Protein AF-A0A936QP49-F1 (afdb_monomer_lite)

Foldseek 3Di:
DQVCVVVVAQDEFAWQPLDQLLQDAPVRLLCRLLVRQVVVCVVNVHPPRHQEYEYRVLDDLDAVVLQAADPVSDDVDPPHLSNHPLSSLLSCVVNNHQAYEHELDSDHPVCVVPDDDDDDDQDQHDQDAHNNYTYHYAREEAQAPVVLVSVVVCLVVVGDHDYDYDPVCCVPPDRRHVVSVVVSVVSQVVCVVVVSDDDDHPVRCCVPPVVVVVVVVPD

Sequence (219 aa):
MKKISGEGHEIASHSWRHEWFPYLTEKQIYRSLERSKQALEKCTGKENSVNGFVPPHSRPMSWYKKYSVSLGDRAIYPFHKGGDTGYILKQLSLLNYRWCRVLSSYKPVWEKIFRSDTKEEFLFGKWEINNDILCVPQHYTGFDEFAQKYLEKAVEKNEALVIVGHPAALSRNKSESSHNFNLFMNIAEGYIAKNQLETYTVTEYADKYLKQGALKDQH

Structure (mmCIF, N/CA/C/O backbone):
data_AF-A0A936QP49-F1
#
_entry.id   AF-A0A936QP49-F1
#
loop_
_atom_site.group_PDB
_atom_site.id
_atom_site.type_symbol
_atom_site.label_atom_id
_atom_site.label_alt_id
_atom_site.label_comp_id
_atom_site.label_asym_id
_atom_site.label_entity_id
_atom_site.label_seq_id
_atom_site.pdbx_PDB_ins_code
_atom_site.Cartn_x
_atom_site.Cartn_y
_atom_site.Cartn_z
_atom_site.occupancy
_atom_site.B_iso_or_equiv
_atom_site.auth_seq_id
_atom_site.auth_comp_id
_atom_site.auth_asym_id
_atom_site.auth_atom_id
_atom_site.pdbx_PDB_model_num
ATOM 1 N N . MET A 1 1 ? 5.966 -11.196 12.512 1.00 87.62 1 MET A N 1
ATOM 2 C CA . MET A 1 1 ? 4.807 -11.585 11.674 1.00 87.62 1 MET A CA 1
ATOM 3 C C . MET A 1 1 ? 3.690 -12.245 12.467 1.00 87.62 1 MET A C 1
ATOM 5 O O . MET A 1 1 ? 2.622 -11.658 12.505 1.00 87.62 1 MET A O 1
ATOM 9 N N . LYS A 1 2 ? 3.909 -13.385 13.147 1.00 91.06 2 LYS A N 1
ATOM 10 C CA . LYS A 1 2 ? 2.855 -14.031 13.961 1.00 91.06 2 LYS A CA 1
ATOM 11 C C . LYS A 1 2 ? 2.234 -13.106 15.013 1.00 91.06 2 LYS A C 1
ATOM 13 O O . LYS A 1 2 ? 1.020 -13.024 15.069 1.00 91.06 2 LYS A O 1
ATOM 18 N N . LYS A 1 3 ? 3.059 -12.365 15.769 1.00 93.81 3 LYS A N 1
ATOM 19 C CA . LYS A 1 3 ? 2.589 -11.368 16.749 1.00 93.81 3 LYS A CA 1
ATOM 20 C C . LYS A 1 3 ? 1.684 -10.307 16.105 1.00 93.81 3 LYS A C 1
ATOM 22 O O . LYS A 1 3 ? 0.520 -10.233 16.450 1.00 93.81 3 LYS A O 1
ATOM 27 N N . ILE A 1 4 ? 2.199 -9.607 15.089 1.00 93.31 4 ILE A N 1
ATOM 28 C CA . ILE A 1 4 ? 1.470 -8.570 14.334 1.00 93.31 4 ILE A CA 1
ATOM 29 C C . ILE A 1 4 ? 0.115 -9.097 13.827 1.00 93.31 4 ILE A C 1
ATOM 31 O O . ILE A 1 4 ? -0.915 -8.475 14.041 1.00 93.31 4 ILE A O 1
ATOM 35 N N . SER A 1 5 ? 0.095 -10.283 13.208 1.00 92.12 5 SER A N 1
ATOM 36 C CA . SER A 1 5 ? -1.155 -10.882 12.718 1.00 92.12 5 SER A CA 1
ATOM 37 C C . SER A 1 5 ? -2.084 -11.377 13.838 1.00 92.12 5 SER A C 1
ATOM 39 O O . SER A 1 5 ? -3.297 -11.437 13.643 1.00 92.12 5 SER A O 1
ATOM 41 N N . GLY A 1 6 ? -1.532 -11.782 14.984 1.00 92.31 6 GLY A N 1
ATOM 42 C CA . GLY A 1 6 ? -2.290 -12.193 16.168 1.00 92.31 6 GLY A CA 1
ATOM 43 C C . GLY A 1 6 ? -2.966 -11.021 16.880 1.00 92.31 6 GLY A C 1
ATOM 44 O O . GLY A 1 6 ? -4.019 -11.209 17.471 1.00 92.31 6 GLY A O 1
ATOM 45 N N . GLU A 1 7 ? -2.408 -9.818 16.751 1.00 95.00 7 GLU A N 1
ATOM 46 C CA . GLU A 1 7 ? -2.966 -8.556 17.264 1.00 95.00 7 GLU A CA 1
ATOM 47 C C . GLU A 1 7 ? -4.025 -7.942 16.325 1.00 95.00 7 GLU A C 1
ATOM 49 O O . GLU A 1 7 ? -4.512 -6.846 16.572 1.00 95.00 7 GLU A O 1
ATOM 54 N N . GLY A 1 8 ? -4.402 -8.641 15.247 1.00 92.69 8 GLY A N 1
ATOM 55 C CA . GLY A 1 8 ? -5.450 -8.198 14.320 1.00 92.69 8 GLY A CA 1
ATOM 56 C C . GLY A 1 8 ? -4.969 -7.289 13.187 1.00 92.69 8 GLY A C 1
ATOM 57 O O . GLY A 1 8 ? -5.772 -6.900 12.345 1.00 92.69 8 GLY A O 1
ATOM 58 N N . HIS A 1 9 ? -3.670 -6.987 13.094 1.00 95.38 9 HIS A N 1
ATOM 59 C CA . HIS A 1 9 ? -3.150 -6.188 11.986 1.00 95.38 9 HIS A CA 1
ATOM 60 C C . HIS A 1 9 ? -3.177 -6.957 10.655 1.00 95.38 9 HIS A C 1
ATOM 62 O O . HIS A 1 9 ? -2.791 -8.131 10.571 1.00 95.38 9 HIS A O 1
ATOM 68 N N . GLU A 1 10 ? -3.560 -6.256 9.586 1.00 97.00 10 GLU A N 1
ATOM 69 C CA . GLU A 1 10 ? -3.479 -6.764 8.218 1.00 97.00 10 GLU A CA 1
ATOM 70 C C . GLU A 1 10 ? -2.015 -6.900 7.773 1.00 97.00 10 GLU A C 1
ATOM 72 O O . GLU A 1 10 ? -1.189 -6.006 7.967 1.00 97.00 10 GLU A O 1
ATOM 77 N N . ILE A 1 11 ? -1.695 -8.035 7.146 1.00 97.38 11 ILE A N 1
ATOM 78 C CA . ILE A 1 11 ? -0.378 -8.296 6.565 1.00 97.38 11 ILE A CA 1
ATOM 79 C C . ILE A 1 11 ? -0.470 -8.170 5.045 1.00 97.38 11 ILE A C 1
ATOM 81 O O . ILE A 1 11 ? -1.188 -8.927 4.393 1.00 97.38 11 ILE A O 1
ATOM 85 N N . ALA A 1 12 ? 0.314 -7.253 4.484 1.00 97.56 12 ALA A N 1
ATOM 86 C CA . ALA A 1 12 ? 0.465 -7.073 3.045 1.00 97.56 12 ALA A CA 1
ATOM 87 C C . ALA A 1 12 ? 1.833 -7.572 2.558 1.00 97.56 12 ALA A C 1
ATOM 89 O O . ALA A 1 12 ? 2.830 -7.539 3.282 1.00 97.56 12 ALA A O 1
ATOM 90 N N . SER A 1 13 ? 1.878 -8.015 1.305 1.00 97.62 13 SER A N 1
ATOM 91 C CA . SER A 1 13 ? 3.102 -8.397 0.609 1.00 97.62 13 SER A CA 1
ATOM 92 C C . SER A 1 13 ? 3.909 -7.167 0.204 1.00 97.62 13 SER A C 1
ATOM 94 O O . SER A 1 13 ? 3.359 -6.184 -0.290 1.00 97.62 13 SER A O 1
ATOM 96 N N . HIS A 1 14 ? 5.228 -7.239 0.372 1.00 96.44 14 HIS A N 1
ATOM 97 C CA . HIS A 1 14 ? 6.176 -6.215 -0.075 1.00 96.44 14 HIS A CA 1
ATOM 98 C C . HIS A 1 14 ? 7.261 -6.822 -0.975 1.00 96.44 14 HIS A C 1
ATOM 100 O O . HIS A 1 14 ? 8.438 -6.493 -0.861 1.00 96.44 14 HIS A O 1
ATOM 106 N N . SER A 1 15 ? 6.833 -7.750 -1.840 1.00 95.75 15 SER A N 1
ATOM 107 C CA . SER A 1 15 ? 7.672 -8.604 -2.695 1.00 95.75 15 SER A CA 1
ATOM 108 C C . SER A 1 15 ? 8.569 -9.572 -1.915 1.00 95.75 15 SER A C 1
ATOM 110 O O . SER A 1 15 ? 8.485 -9.665 -0.690 1.00 95.75 15 SER A O 1
ATOM 112 N N . TRP A 1 16 ? 9.341 -10.406 -2.620 1.00 94.19 16 TRP A N 1
ATOM 113 C CA . TRP A 1 16 ? 10.147 -11.455 -1.988 1.00 94.19 16 TRP A CA 1
ATOM 114 C C . TRP A 1 16 ? 11.487 -10.936 -1.444 1.00 94.19 16 TRP A C 1
ATOM 116 O O . TRP A 1 16 ? 11.914 -11.339 -0.364 1.00 94.19 16 TRP A O 1
ATOM 126 N N . ARG A 1 17 ? 12.173 -10.058 -2.184 1.00 93.56 17 ARG A N 1
ATOM 127 C CA . ARG A 1 17 ? 13.516 -9.546 -1.843 1.00 93.56 17 ARG A CA 1
ATOM 128 C C . ARG A 1 17 ? 13.634 -8.034 -1.972 1.00 93.56 17 ARG A C 1
ATOM 130 O O . ARG A 1 17 ? 14.749 -7.539 -2.118 1.00 93.56 17 ARG A O 1
ATOM 137 N N . HIS A 1 18 ? 12.513 -7.317 -1.916 1.00 93.00 18 HIS A N 1
ATOM 138 C CA . HIS A 1 18 ? 12.495 -5.872 -2.124 1.00 93.00 18 HIS 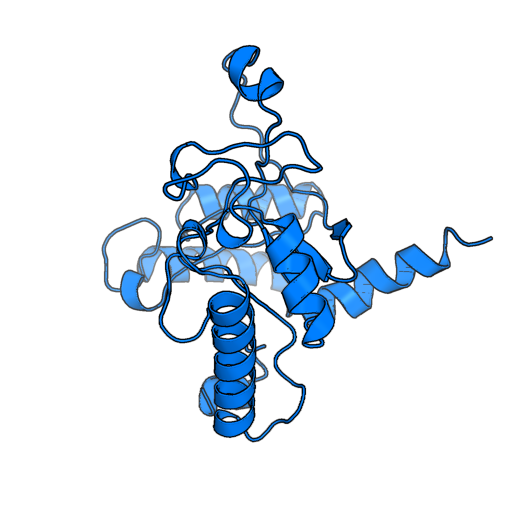A CA 1
ATOM 139 C C . HIS A 1 18 ? 13.090 -5.498 -3.498 1.00 93.00 18 HIS A C 1
ATOM 141 O O . HIS A 1 18 ? 13.936 -4.615 -3.634 1.00 93.00 18 HIS A O 1
ATOM 147 N N . GLU A 1 19 ? 12.708 -6.263 -4.523 1.00 93.62 19 GLU A N 1
ATOM 148 C CA . GLU A 1 19 ? 13.266 -6.166 -5.865 1.00 93.62 19 GLU A CA 1
ATOM 149 C C . GLU A 1 19 ? 12.903 -4.850 -6.560 1.00 93.62 19 GLU A C 1
ATOM 151 O O . GLU A 1 19 ? 11.825 -4.287 -6.370 1.00 93.62 19 GLU A O 1
ATOM 156 N N . TRP A 1 20 ? 13.775 -4.406 -7.465 1.00 91.06 20 TRP A N 1
ATOM 157 C CA . TRP A 1 20 ? 13.470 -3.307 -8.373 1.00 91.06 20 TRP A CA 1
ATOM 158 C C . TRP A 1 20 ? 12.603 -3.809 -9.537 1.00 91.06 20 TRP A C 1
ATOM 160 O O . TRP A 1 20 ? 13.117 -4.233 -10.574 1.00 91.06 20 TRP A O 1
ATOM 170 N N . PHE A 1 21 ? 11.279 -3.769 -9.354 1.00 91.44 21 PHE A N 1
ATOM 171 C CA . PHE A 1 21 ? 10.280 -4.251 -10.322 1.00 91.44 21 PHE A CA 1
ATOM 172 C C . PHE A 1 21 ? 10.509 -3.791 -11.764 1.00 91.44 21 PHE A C 1
ATOM 174 O O . PHE A 1 21 ? 10.399 -4.642 -12.651 1.00 91.44 21 PHE A O 1
ATOM 181 N N . PRO A 1 22 ? 10.911 -2.528 -12.026 1.00 90.19 22 PRO A N 1
ATOM 182 C CA . PRO A 1 22 ? 11.207 -2.088 -13.381 1.00 90.19 22 PRO A CA 1
ATOM 183 C C . PRO A 1 22 ? 12.163 -2.993 -14.158 1.00 90.19 22 PRO A C 1
ATOM 185 O O . PRO A 1 22 ? 11.999 -3.098 -15.365 1.00 90.19 22 PRO A O 1
ATOM 188 N N . TYR A 1 23 ? 13.090 -3.703 -13.505 1.00 89.25 23 TYR A N 1
ATOM 189 C CA . TYR A 1 23 ? 14.065 -4.592 -14.155 1.00 89.25 23 TYR A CA 1
ATOM 190 C C . TYR A 1 23 ? 13.682 -6.077 -14.160 1.00 89.25 23 TYR A C 1
ATOM 192 O O . TYR A 1 23 ? 14.449 -6.904 -14.649 1.00 89.25 23 TYR A O 1
ATOM 200 N N . LEU A 1 24 ? 12.513 -6.441 -13.633 1.00 90.75 24 LEU A N 1
ATOM 201 C CA . LEU A 1 24 ? 12.080 -7.833 -13.572 1.00 90.75 24 LEU A CA 1
ATOM 202 C C . LEU A 1 24 ? 11.331 -8.258 -14.836 1.00 90.75 24 LEU A C 1
ATOM 204 O O . LEU A 1 24 ? 10.392 -7.597 -15.276 1.00 90.75 24 LEU A O 1
ATOM 208 N N . THR A 1 25 ? 11.690 -9.421 -15.373 1.00 92.06 25 THR A N 1
ATOM 209 C CA . THR A 1 25 ? 10.894 -10.101 -16.403 1.00 92.06 25 THR A CA 1
ATOM 210 C C . THR A 1 25 ? 9.527 -10.516 -15.857 1.00 92.06 25 THR A C 1
ATOM 212 O O . THR A 1 25 ? 9.344 -10.690 -14.653 1.00 92.06 25 THR A O 1
ATOM 215 N N . GLU A 1 26 ? 8.573 -10.785 -16.744 1.00 92.38 26 GLU A N 1
ATOM 216 C CA . GLU A 1 26 ? 7.221 -11.249 -16.390 1.00 92.38 26 GLU A CA 1
ATOM 217 C C . GLU A 1 26 ? 7.224 -12.441 -15.433 1.00 92.38 26 GLU A C 1
ATOM 219 O O . GLU A 1 26 ? 6.543 -12.443 -14.410 1.00 92.38 26 GLU A O 1
ATOM 224 N N . LYS A 1 27 ? 8.057 -13.440 -15.738 1.00 94.56 27 LYS A N 1
ATOM 225 C CA . LYS A 1 27 ? 8.199 -14.646 -14.924 1.00 94.56 27 LYS A CA 1
ATOM 226 C C . LYS A 1 27 ? 8.789 -14.337 -13.548 1.00 94.56 27 LYS A C 1
ATOM 228 O O . LYS A 1 27 ? 8.414 -14.980 -12.571 1.00 94.56 27 LYS A O 1
ATOM 233 N N . GLN A 1 28 ? 9.719 -13.384 -13.460 1.00 95.31 28 GLN A N 1
ATOM 234 C CA . GLN A 1 28 ? 10.290 -12.949 -12.183 1.00 95.31 28 GLN A CA 1
ATOM 235 C C . GLN A 1 28 ? 9.277 -12.163 -11.350 1.00 95.31 28 GLN A C 1
ATOM 237 O O . GLN A 1 28 ? 9.193 -12.406 -10.150 1.00 95.31 28 GLN A O 1
ATOM 242 N N . ILE A 1 29 ? 8.486 -11.286 -11.979 1.00 95.69 29 ILE A N 1
ATOM 243 C CA . ILE A 1 29 ? 7.397 -10.547 -11.326 1.00 95.69 29 ILE A CA 1
ATOM 244 C C . ILE A 1 29 ? 6.420 -11.535 -10.696 1.00 95.69 29 ILE A C 1
ATOM 246 O O . ILE A 1 29 ? 6.254 -11.527 -9.479 1.00 95.69 29 ILE A O 1
ATOM 250 N N . TYR A 1 30 ? 5.841 -12.430 -11.504 1.00 97.31 30 TYR A N 1
ATOM 251 C CA . TYR A 1 30 ? 4.862 -13.407 -11.028 1.00 97.31 30 TYR A CA 1
ATOM 252 C C . TYR A 1 30 ? 5.423 -14.235 -9.864 1.00 97.31 30 TYR A C 1
ATOM 254 O O . TYR A 1 30 ? 4.826 -14.293 -8.792 1.00 97.31 30 TYR A O 1
ATOM 262 N N . ARG A 1 31 ? 6.630 -14.797 -10.028 1.00 97.44 31 ARG A N 1
ATOM 263 C CA . ARG A 1 31 ? 7.268 -15.619 -8.989 1.00 97.44 31 ARG A CA 1
ATOM 264 C C . ARG A 1 31 ? 7.585 -14.844 -7.713 1.00 97.44 31 ARG A C 1
ATOM 266 O O . ARG A 1 31 ? 7.495 -15.423 -6.637 1.00 97.44 31 ARG A O 1
ATOM 273 N N . SER A 1 32 ? 7.987 -13.576 -7.805 1.00 97.44 32 SER A N 1
ATOM 274 C CA . SER A 1 32 ? 8.257 -12.754 -6.617 1.00 97.44 32 SER A CA 1
ATOM 275 C C . SER A 1 32 ? 6.968 -12.486 -5.833 1.00 97.44 32 SER A C 1
ATOM 277 O O . SER A 1 32 ? 6.934 -12.674 -4.614 1.00 97.44 32 SER A O 1
ATOM 279 N N . LEU A 1 33 ? 5.891 -12.126 -6.540 1.00 98.00 33 LEU A N 1
ATOM 280 C CA . LEU A 1 33 ? 4.576 -11.863 -5.954 1.00 98.00 33 LEU A CA 1
ATOM 281 C C . LEU A 1 33 ? 3.965 -13.115 -5.310 1.00 98.00 33 LEU A C 1
ATOM 283 O O . LEU A 1 33 ? 3.502 -13.050 -4.169 1.00 98.00 33 LEU A O 1
ATOM 287 N N . GLU A 1 34 ? 3.999 -14.246 -6.017 1.00 98.19 34 GLU A N 1
ATOM 288 C CA . GLU A 1 34 ? 3.487 -15.540 -5.554 1.00 98.19 34 GLU A CA 1
ATOM 289 C C . GLU A 1 34 ? 4.266 -16.034 -4.333 1.00 98.19 34 GLU A C 1
ATOM 291 O O . GLU A 1 34 ? 3.686 -16.345 -3.291 1.00 98.19 34 GLU A O 1
ATOM 296 N N . ARG A 1 35 ? 5.601 -16.037 -4.421 1.00 98.00 35 ARG A N 1
ATOM 297 C CA . ARG A 1 35 ? 6.463 -16.533 -3.346 1.00 98.00 35 ARG A CA 1
ATOM 298 C C . ARG A 1 35 ? 6.333 -15.705 -2.074 1.00 98.00 35 ARG A C 1
ATOM 300 O O . ARG A 1 35 ? 6.318 -16.277 -0.986 1.00 98.00 35 ARG A O 1
ATOM 307 N N . SER A 1 36 ? 6.257 -14.377 -2.190 1.00 97.75 36 SER A N 1
ATOM 308 C CA . SER A 1 36 ? 6.083 -13.502 -1.025 1.00 97.75 36 SER A CA 1
ATOM 309 C C . SER A 1 36 ? 4.738 -13.746 -0.339 1.00 97.75 36 SER A C 1
ATOM 311 O O . SER A 1 36 ? 4.708 -13.949 0.876 1.00 97.75 36 SER A O 1
ATOM 313 N N . LYS A 1 37 ? 3.648 -13.850 -1.119 1.00 98.12 37 LYS A N 1
ATOM 314 C CA . LYS A 1 37 ? 2.313 -14.202 -0.609 1.00 98.12 37 LYS A CA 1
ATOM 315 C C . LYS A 1 37 ? 2.340 -15.504 0.185 1.00 98.12 37 LYS A C 1
ATOM 317 O O . LYS A 1 37 ? 2.055 -15.504 1.380 1.00 98.12 37 LYS A O 1
ATOM 322 N N . GLN A 1 38 ? 2.780 -16.584 -0.457 1.00 97.75 38 GLN A N 1
ATOM 323 C CA . GLN A 1 38 ? 2.822 -17.917 0.145 1.00 97.75 38 GLN A CA 1
ATOM 324 C C . GLN A 1 38 ? 3.691 -17.953 1.405 1.00 97.75 38 GLN A C 1
ATOM 326 O O . GLN A 1 38 ? 3.336 -18.590 2.395 1.00 97.75 38 GLN A O 1
ATOM 331 N N . ALA A 1 39 ? 4.835 -17.261 1.399 1.00 97.31 39 ALA A N 1
ATOM 332 C CA . ALA A 1 39 ? 5.708 -17.208 2.563 1.00 97.31 39 ALA A CA 1
ATOM 333 C C . ALA A 1 39 ? 5.036 -16.504 3.751 1.00 97.31 39 ALA A C 1
ATOM 335 O O . ALA A 1 39 ? 5.140 -16.991 4.877 1.00 97.31 39 ALA A O 1
ATOM 336 N N . LEU A 1 40 ? 4.335 -15.393 3.518 1.00 97.31 40 LEU A N 1
ATOM 337 C CA . LEU A 1 40 ? 3.631 -14.641 4.559 1.00 97.31 40 LEU A CA 1
ATOM 338 C C . LEU A 1 40 ? 2.441 -15.422 5.131 1.00 97.31 40 LEU A C 1
ATOM 340 O O . LEU A 1 40 ? 2.289 -15.497 6.353 1.00 97.31 40 LEU A O 1
ATOM 344 N N . GLU A 1 41 ? 1.649 -16.060 4.272 1.00 96.94 41 GLU A N 1
ATOM 345 C CA . GLU A 1 41 ? 0.519 -16.914 4.665 1.00 96.94 41 GLU A CA 1
ATOM 346 C C . GLU A 1 41 ? 1.003 -18.121 5.476 1.00 96.94 41 GLU A C 1
ATOM 348 O O . GLU A 1 41 ? 0.531 -18.365 6.587 1.00 96.94 41 GLU A O 1
ATOM 353 N N . LYS A 1 42 ? 2.065 -18.795 5.018 1.00 96.56 42 LYS A N 1
ATOM 354 C CA . LYS A 1 42 ? 2.703 -19.883 5.772 1.00 96.56 42 LYS A CA 1
ATOM 355 C C . LYS A 1 42 ? 3.265 -19.412 7.117 1.00 96.56 42 LYS A C 1
ATOM 357 O O . LYS A 1 42 ? 3.140 -20.112 8.118 1.00 96.56 42 LYS A O 1
ATOM 362 N N . CYS A 1 43 ? 3.890 -18.234 7.167 1.00 95.56 43 CYS A N 1
ATOM 363 C CA . CYS A 1 43 ? 4.440 -17.683 8.410 1.00 95.56 43 CYS A CA 1
ATOM 364 C C . CYS A 1 43 ? 3.356 -17.345 9.437 1.00 95.56 43 CYS A C 1
ATOM 366 O O . CYS A 1 43 ? 3.598 -17.464 10.640 1.00 95.56 43 CYS A O 1
ATOM 368 N N . THR A 1 44 ? 2.195 -16.882 8.977 1.00 94.50 44 THR A N 1
ATOM 369 C CA . THR A 1 44 ? 1.065 -16.499 9.833 1.00 94.50 44 THR A CA 1
ATOM 370 C C . THR A 1 44 ? 0.135 -17.670 10.146 1.00 94.50 44 THR A C 1
ATOM 372 O O . THR A 1 44 ? -0.588 -17.596 11.134 1.00 94.50 44 THR A O 1
ATOM 375 N N . GLY A 1 45 ? 0.202 -18.760 9.375 1.00 94.19 45 GLY A N 1
ATOM 376 C CA . GLY A 1 45 ? -0.700 -19.906 9.499 1.00 94.19 45 GLY A CA 1
ATOM 377 C C . GLY A 1 45 ? -2.118 -19.602 9.011 1.00 94.19 45 GLY A C 1
ATOM 378 O O . GLY A 1 45 ? -3.055 -20.273 9.430 1.00 94.19 45 GLY A O 1
ATOM 379 N N . LYS A 1 46 ? -2.280 -18.568 8.178 1.00 93.50 46 LYS A N 1
ATOM 380 C CA . LYS A 1 46 ? -3.567 -18.106 7.654 1.00 93.50 46 LYS A CA 1
ATOM 381 C C . LYS A 1 46 ? -3.507 -18.154 6.129 1.00 93.50 46 LYS A C 1
ATOM 383 O O . LYS A 1 46 ? -2.816 -17.354 5.505 1.00 93.50 46 LYS A O 1
ATOM 388 N N . GLU A 1 47 ? -4.184 -19.126 5.532 1.00 93.69 47 GLU A N 1
ATOM 389 C CA . GLU A 1 47 ? -4.274 -19.242 4.074 1.00 93.69 47 GLU A CA 1
ATOM 390 C C . GLU A 1 47 ? -5.146 -18.125 3.493 1.00 93.69 47 GLU A C 1
ATOM 392 O O . GLU A 1 47 ? -6.112 -17.697 4.126 1.00 93.69 47 GLU A O 1
ATOM 397 N N . ASN A 1 48 ? -4.807 -17.648 2.291 1.00 91.62 48 ASN A N 1
ATOM 398 C CA . ASN A 1 48 ? -5.533 -16.588 1.579 1.00 91.62 48 ASN A CA 1
ATOM 399 C C . ASN A 1 48 ? -5.722 -15.282 2.380 1.00 91.62 48 ASN A C 1
ATOM 401 O O . ASN A 1 48 ? -6.629 -14.502 2.094 1.00 91.62 48 ASN A O 1
ATOM 405 N N . SER A 1 49 ? -4.887 -15.023 3.393 1.00 94.56 49 SER A N 1
ATOM 406 C CA . SER A 1 49 ? -5.022 -13.833 4.241 1.00 94.56 49 SER A CA 1
ATOM 407 C C . SER A 1 49 ? -4.259 -12.619 3.719 1.00 94.56 49 SER A C 1
ATOM 409 O O . SER A 1 49 ? -4.459 -11.511 4.214 1.00 94.56 49 SER A O 1
ATOM 411 N N . VAL A 1 50 ? -3.338 -12.804 2.768 1.00 97.44 50 VAL A N 1
ATOM 412 C CA . VAL A 1 50 ? -2.530 -11.705 2.228 1.00 97.44 50 VAL A CA 1
ATOM 413 C C . VAL A 1 50 ? -3.257 -11.103 1.029 1.00 97.44 50 VAL A C 1
ATOM 415 O O . VAL A 1 50 ? -3.154 -11.569 -0.109 1.00 97.44 50 VAL A O 1
ATOM 418 N N . ASN A 1 51 ? -4.009 -10.045 1.323 1.00 97.62 51 ASN A N 1
ATOM 419 C CA . ASN A 1 51 ? -4.872 -9.341 0.373 1.00 97.62 51 ASN A CA 1
ATOM 420 C C . ASN A 1 51 ? -4.188 -8.140 -0.288 1.00 97.62 51 ASN A C 1
ATOM 422 O O . ASN A 1 51 ? -4.599 -7.706 -1.362 1.00 97.62 51 ASN A O 1
ATOM 426 N N . GLY A 1 52 ? -3.146 -7.608 0.344 1.00 97.75 52 GLY A N 1
ATOM 427 C CA . GLY A 1 52 ? -2.495 -6.377 -0.074 1.00 97.75 52 GLY A CA 1
ATOM 428 C C . GLY A 1 52 ? -1.128 -6.561 -0.690 1.00 97.75 52 GLY A C 1
ATOM 429 O O . GLY A 1 52 ? -0.370 -7.438 -0.276 1.00 97.75 52 GLY A O 1
ATOM 430 N N . PHE A 1 53 ? -0.777 -5.668 -1.609 1.00 98.00 53 PHE A N 1
ATOM 431 C CA . PHE A 1 53 ? 0.588 -5.507 -2.089 1.00 98.00 53 PHE A CA 1
ATOM 432 C C . PHE A 1 53 ? 1.052 -4.057 -1.985 1.00 98.00 53 PHE A C 1
ATOM 434 O O . PHE A 1 53 ? 0.353 -3.114 -2.352 1.00 98.00 53 PHE A O 1
ATOM 441 N N . VAL A 1 54 ? 2.279 -3.878 -1.519 1.00 96.75 54 VAL A N 1
ATOM 442 C CA . VAL A 1 54 ? 2.975 -2.600 -1.522 1.00 96.75 54 VAL A CA 1
ATOM 443 C C . VAL A 1 54 ? 4.195 -2.751 -2.425 1.00 96.75 54 VAL A C 1
ATOM 445 O O . VAL A 1 54 ? 5.051 -3.582 -2.128 1.00 96.75 54 VAL A O 1
ATOM 448 N N . PRO A 1 55 ? 4.335 -1.971 -3.506 1.00 94.00 55 PRO A N 1
ATOM 449 C CA . PRO A 1 55 ? 5.513 -2.072 -4.356 1.00 94.00 55 PRO A CA 1
ATOM 450 C C . PRO A 1 55 ? 6.785 -1.576 -3.637 1.00 94.00 55 PRO A C 1
ATOM 452 O O . PRO A 1 55 ? 6.764 -0.478 -3.061 1.00 94.00 55 PRO A O 1
ATOM 455 N N . PRO A 1 56 ? 7.902 -2.331 -3.670 1.00 92.38 56 PRO A N 1
ATOM 456 C CA . PRO A 1 56 ? 9.203 -1.864 -3.192 1.00 92.38 56 PRO A CA 1
ATOM 457 C C . PRO A 1 56 ? 9.591 -0.533 -3.825 1.00 92.38 56 PRO A C 1
ATOM 459 O O . PRO A 1 56 ? 9.335 -0.295 -5.006 1.00 92.38 56 PRO A O 1
ATOM 462 N N . HIS A 1 57 ? 10.205 0.350 -3.036 1.00 88.88 57 HIS A N 1
ATOM 463 C CA . HIS A 1 57 ? 10.616 1.690 -3.480 1.00 88.88 57 HIS A CA 1
ATOM 464 C C . HIS A 1 57 ? 9.481 2.560 -4.068 1.00 88.88 57 HIS A C 1
ATOM 466 O O . HIS A 1 57 ? 9.766 3.570 -4.712 1.00 88.88 57 HIS A O 1
ATOM 472 N N . SER A 1 58 ? 8.209 2.176 -3.881 1.00 87.69 58 SER A N 1
ATOM 473 C CA . SER A 1 58 ? 7.052 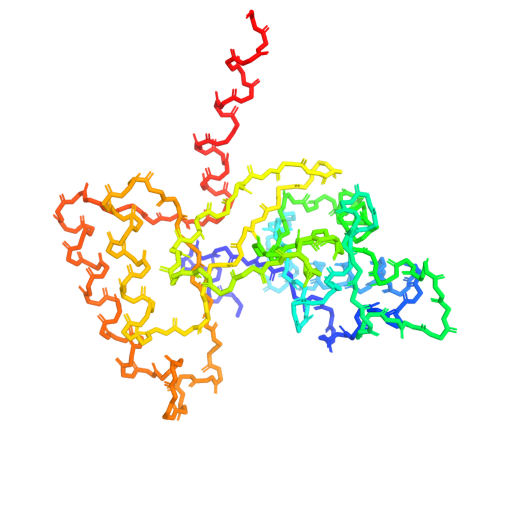2.749 -4.585 1.00 87.69 58 SER A CA 1
ATOM 474 C C . SER A 1 58 ? 7.213 2.732 -6.115 1.00 87.69 58 SER A C 1
ATOM 476 O O . SER A 1 58 ? 6.875 3.698 -6.801 1.00 87.69 58 SER A O 1
ATOM 478 N N . ARG A 1 59 ? 7.764 1.632 -6.647 1.00 87.69 59 ARG A N 1
ATOM 479 C CA . ARG A 1 59 ? 8.051 1.421 -8.074 1.00 87.69 59 ARG A CA 1
ATOM 480 C C . ARG A 1 59 ? 7.302 0.201 -8.626 1.00 87.69 59 ARG A C 1
ATOM 482 O O . ARG A 1 59 ? 7.172 -0.784 -7.906 1.00 87.69 59 ARG A O 1
ATOM 489 N N . PRO A 1 60 ? 6.893 0.207 -9.907 1.00 88.50 60 PRO A N 1
ATOM 490 C CA . PRO A 1 60 ? 7.076 1.278 -10.892 1.00 88.50 60 PRO A CA 1
ATOM 491 C C . PRO A 1 60 ? 6.148 2.482 -10.663 1.00 88.50 60 PRO A C 1
ATOM 493 O O . PRO A 1 60 ? 5.094 2.361 -10.042 1.00 88.50 60 PRO A O 1
ATOM 496 N N . MET A 1 61 ? 6.548 3.642 -11.185 1.00 85.69 61 MET A N 1
ATOM 497 C CA . MET A 1 61 ? 5.732 4.864 -11.234 1.00 85.69 61 MET A CA 1
ATOM 498 C C . MET A 1 61 ? 5.066 5.084 -12.600 1.00 85.69 61 MET A C 1
ATOM 500 O O . MET A 1 61 ? 4.191 5.940 -12.721 1.00 85.69 61 MET A O 1
ATOM 504 N N . SER A 1 62 ? 5.505 4.380 -13.643 1.00 87.88 62 SER A N 1
ATOM 505 C CA . SER A 1 62 ? 4.928 4.495 -14.977 1.00 87.88 62 SER A CA 1
ATOM 506 C C . SER A 1 62 ? 3.638 3.698 -15.050 1.00 87.88 62 SER A C 1
ATOM 508 O O . SER A 1 62 ? 3.560 2.561 -14.596 1.00 87.88 62 SER A O 1
ATOM 510 N N . TRP A 1 63 ? 2.632 4.303 -15.661 1.00 88.75 63 TRP A N 1
ATOM 511 C CA . TRP A 1 63 ? 1.336 3.702 -15.897 1.00 88.75 63 TRP A CA 1
ATOM 512 C C . TRP A 1 63 ? 0.874 4.100 -17.290 1.00 88.75 63 TRP A C 1
ATOM 514 O O . TRP A 1 63 ? 0.333 5.189 -17.509 1.00 88.75 63 TRP A O 1
ATOM 524 N N . TYR A 1 64 ? 1.110 3.214 -18.255 1.00 85.75 64 TYR A N 1
ATOM 525 C CA . TYR A 1 64 ? 0.965 3.569 -19.667 1.00 85.75 64 TYR A CA 1
ATOM 526 C C . TYR A 1 64 ? -0.485 3.867 -20.051 1.00 85.75 64 TYR A C 1
ATOM 528 O O . TYR A 1 64 ? -0.739 4.849 -20.743 1.00 85.75 64 TYR A O 1
ATOM 536 N N . LYS A 1 65 ? -1.449 3.108 -19.509 1.00 85.38 65 LYS A N 1
ATOM 537 C CA . LYS A 1 65 ? -2.892 3.356 -19.706 1.00 85.38 65 LYS A CA 1
ATOM 538 C C . LYS A 1 65 ? -3.346 4.730 -19.187 1.00 85.38 65 LYS A C 1
ATOM 540 O O . LYS A 1 65 ? -4.364 5.244 -19.636 1.00 85.38 65 LYS A O 1
ATOM 545 N N . LYS A 1 66 ? -2.597 5.321 -18.251 1.00 83.75 66 LYS A N 1
ATOM 546 C CA . LYS A 1 66 ? -2.841 6.660 -17.695 1.00 83.75 66 LYS A CA 1
ATOM 547 C C . LYS A 1 66 ? -1.881 7.721 -18.233 1.00 83.75 66 LYS A C 1
ATOM 549 O O . LYS A 1 66 ? -1.797 8.810 -17.675 1.00 83.75 66 LYS A O 1
ATOM 554 N N . TYR A 1 67 ? -1.134 7.407 -19.293 1.00 83.31 67 TYR A N 1
ATOM 555 C CA . TYR A 1 67 ? -0.171 8.314 -19.919 1.00 83.31 67 TYR A CA 1
ATOM 556 C C . TYR A 1 67 ? 0.876 8.873 -18.944 1.00 83.31 67 TYR A C 1
ATOM 558 O O . TYR A 1 67 ? 1.406 9.967 -19.147 1.00 83.31 67 TYR A O 1
ATOM 566 N N . SER A 1 68 ? 1.187 8.128 -17.878 1.00 83.12 68 SER A N 1
ATOM 567 C CA . SER A 1 68 ? 2.235 8.493 -16.930 1.00 83.12 68 SER A CA 1
ATOM 568 C C . SER A 1 68 ? 3.483 7.671 -17.206 1.00 83.12 68 SER A C 1
ATOM 570 O O . SER A 1 68 ? 3.438 6.444 -17.257 1.00 83.12 68 SER A O 1
ATOM 572 N N . VAL A 1 69 ? 4.613 8.346 -17.393 1.00 82.00 69 VAL A N 1
ATOM 573 C CA . VAL A 1 69 ? 5.908 7.704 -17.642 1.00 82.00 69 VAL A CA 1
ATOM 574 C C . VAL A 1 69 ? 6.946 8.280 -16.680 1.00 82.00 69 VAL A C 1
ATOM 576 O O . VAL A 1 69 ? 6.962 9.487 -16.408 1.00 82.00 69 VAL A O 1
ATOM 579 N N . SER A 1 70 ? 7.812 7.412 -16.157 1.00 80.62 70 SER A N 1
ATOM 580 C CA . SER A 1 70 ? 8.994 7.763 -15.374 1.00 80.62 70 SER A CA 1
ATOM 581 C C . SER A 1 70 ? 10.257 7.271 -16.068 1.00 80.62 70 SER A C 1
ATOM 583 O O . SER A 1 70 ? 10.368 6.106 -16.444 1.00 80.62 70 SER A O 1
ATOM 585 N N . LEU A 1 71 ? 11.255 8.149 -16.174 1.00 74.94 71 LEU A N 1
ATOM 586 C CA . LEU A 1 71 ? 12.574 7.780 -16.691 1.00 74.94 71 LEU A CA 1
ATOM 587 C C . LEU A 1 71 ? 13.287 6.762 -15.789 1.00 74.94 71 LEU A C 1
ATOM 589 O O . LEU A 1 71 ? 14.036 5.937 -16.295 1.00 74.94 71 LEU A O 1
ATOM 593 N N . GLY A 1 72 ? 13.009 6.776 -14.480 1.00 73.69 72 GLY A N 1
ATOM 594 C CA . GLY A 1 72 ? 13.596 5.835 -13.519 1.00 73.69 72 GLY A CA 1
ATOM 595 C C . GLY A 1 72 ? 13.022 4.414 -13.577 1.00 73.69 72 GLY A C 1
ATOM 596 O O . GLY A 1 72 ? 13.573 3.526 -12.937 1.00 73.69 72 GLY A O 1
ATOM 597 N N . ASP A 1 73 ? 11.939 4.191 -14.332 1.00 76.06 73 ASP A N 1
ATOM 598 C CA . ASP A 1 73 ? 11.382 2.848 -14.567 1.00 76.06 73 ASP A CA 1
ATOM 599 C C . ASP A 1 73 ? 11.824 2.256 -15.909 1.00 76.06 73 ASP A C 1
ATOM 601 O O . ASP A 1 73 ? 11.392 1.166 -16.291 1.00 76.06 73 ASP A O 1
ATOM 605 N N . ARG A 1 74 ? 12.670 2.972 -16.656 1.00 65.06 74 ARG A N 1
ATOM 606 C CA . ARG A 1 74 ? 13.244 2.457 -17.891 1.00 65.06 74 ARG A CA 1
ATOM 607 C C . ARG A 1 74 ? 14.235 1.352 -17.538 1.00 65.06 74 ARG A C 1
ATOM 609 O O . ARG A 1 74 ? 15.409 1.610 -17.294 1.00 65.06 74 ARG A O 1
ATOM 616 N N . ALA A 1 75 ? 13.770 0.105 -17.571 1.00 57.19 75 ALA A N 1
ATOM 617 C CA . ALA A 1 75 ? 14.635 -0.975 -18.029 1.00 57.19 75 ALA A CA 1
ATOM 618 C C . ALA A 1 75 ? 15.212 -0.616 -19.403 1.00 57.19 75 ALA A C 1
ATOM 620 O O . ALA A 1 75 ? 14.744 0.308 -20.065 1.00 57.19 75 ALA A O 1
ATOM 621 N N . ILE A 1 76 ? 16.204 -1.383 -19.843 1.00 53.75 76 ILE A N 1
ATOM 622 C CA . ILE A 1 76 ? 16.996 -1.211 -21.075 1.00 53.75 76 ILE A CA 1
ATOM 623 C C . ILE A 1 76 ? 16.127 -1.114 -22.370 1.00 53.75 76 ILE A C 1
ATOM 625 O O . ILE A 1 76 ? 16.650 -0.928 -23.462 1.00 53.75 76 ILE A O 1
ATOM 629 N N . TYR A 1 77 ? 14.791 -1.173 -22.273 1.00 55.09 77 TYR A N 1
ATOM 630 C CA . TYR A 1 77 ? 13.828 -1.087 -23.365 1.00 55.09 77 TYR A CA 1
ATOM 631 C C . TYR A 1 77 ? 12.540 -0.322 -22.953 1.00 55.09 77 TYR A C 1
ATOM 633 O O . TYR A 1 77 ? 12.044 -0.529 -21.838 1.00 55.09 77 TYR A O 1
ATOM 641 N N . PRO A 1 78 ? 11.957 0.550 -23.808 1.00 57.91 78 PRO A N 1
ATOM 642 C CA . PRO A 1 78 ? 10.637 1.138 -23.550 1.00 57.91 78 PRO A CA 1
ATOM 643 C C . PRO A 1 78 ? 9.561 0.039 -23.466 1.00 57.91 78 PRO A C 1
ATOM 645 O O . PRO A 1 78 ? 9.663 -0.976 -24.137 1.00 57.91 78 PRO A O 1
ATOM 648 N N . PHE A 1 79 ? 8.514 0.228 -22.658 1.00 68.69 79 PHE A N 1
ATOM 649 C CA . PHE A 1 79 ? 7.412 -0.743 -22.488 1.00 68.69 79 PHE A CA 1
ATOM 650 C C . PHE A 1 79 ? 7.776 -2.054 -21.780 1.00 68.69 79 PHE A C 1
ATOM 652 O O . PHE A 1 79 ? 7.075 -3.061 -21.911 1.00 68.69 79 PHE A O 1
ATOM 659 N N . HIS A 1 80 ? 8.848 -2.058 -20.989 1.00 83.75 80 HIS A N 1
ATOM 660 C CA . HIS A 1 80 ? 9.140 -3.196 -20.133 1.00 83.75 80 HIS A CA 1
ATOM 661 C C . HIS A 1 80 ? 8.009 -3.404 -19.117 1.00 83.75 80 HIS A C 1
ATOM 663 O O . HIS A 1 80 ? 7.674 -2.503 -18.352 1.00 83.75 80 HIS A O 1
ATOM 669 N N . LYS A 1 81 ? 7.432 -4.607 -19.090 1.00 87.94 81 LYS A N 1
ATOM 670 C CA . LYS A 1 81 ? 6.257 -4.943 -18.269 1.00 87.94 81 LYS A CA 1
ATOM 671 C C . LYS A 1 81 ? 6.475 -4.743 -16.765 1.00 87.94 81 LYS A C 1
ATOM 673 O O . LYS A 1 81 ? 5.551 -4.349 -16.066 1.00 87.94 81 LYS A O 1
ATOM 678 N N . GLY A 1 82 ? 7.699 -4.934 -16.268 1.00 88.06 82 GLY A N 1
ATOM 679 C CA . GLY A 1 82 ? 8.046 -4.610 -14.878 1.00 88.06 82 GLY A CA 1
ATOM 680 C C . GLY A 1 82 ? 8.034 -3.115 -14.557 1.00 88.06 82 GLY A C 1
ATOM 681 O O . GLY A 1 82 ? 7.923 -2.726 -13.397 1.00 88.06 82 GLY A O 1
ATOM 682 N N . GLY A 1 83 ? 8.133 -2.276 -15.588 1.00 88.00 83 GLY A N 1
ATOM 683 C CA . GLY A 1 83 ? 8.055 -0.826 -15.501 1.00 88.00 83 GLY A CA 1
ATOM 684 C C . GLY A 1 83 ? 6.632 -0.271 -15.567 1.00 88.00 83 GLY A C 1
ATOM 685 O O . GLY A 1 83 ? 6.491 0.933 -15.418 1.00 88.00 83 GLY A O 1
ATOM 686 N N . ASP A 1 84 ? 5.596 -1.091 -15.777 1.00 91.19 84 ASP A N 1
ATOM 687 C CA . ASP A 1 84 ? 4.202 -0.639 -15.892 1.00 91.19 84 ASP A CA 1
ATOM 688 C C . ASP A 1 84 ? 3.363 -1.070 -14.686 1.00 91.19 84 ASP A C 1
ATOM 690 O O . ASP A 1 84 ? 3.111 -2.259 -14.482 1.00 91.19 84 ASP A O 1
ATOM 694 N N . THR A 1 85 ? 2.861 -0.100 -13.918 1.00 92.19 85 THR A N 1
ATOM 695 C CA . THR A 1 85 ? 1.925 -0.340 -12.813 1.00 92.19 85 THR A CA 1
ATOM 696 C C . THR A 1 85 ? 0.719 -1.149 -13.286 1.00 92.19 85 THR A C 1
ATOM 698 O O . THR A 1 85 ? 0.326 -2.091 -12.604 1.00 92.19 85 THR A O 1
ATOM 701 N N . GLY A 1 86 ? 0.174 -0.865 -14.477 1.00 93.12 86 GLY A N 1
ATOM 702 C CA . GLY A 1 86 ? -0.974 -1.597 -15.017 1.00 93.12 86 GLY A CA 1
ATOM 703 C C . GLY A 1 86 ? -0.707 -3.097 -15.167 1.00 93.12 86 GLY A C 1
ATOM 704 O O . GLY A 1 86 ? -1.536 -3.921 -14.775 1.00 93.12 86 GLY A O 1
ATOM 705 N N . TYR A 1 87 ? 0.472 -3.465 -15.670 1.00 94.19 87 TYR A N 1
ATOM 706 C CA . TYR A 1 87 ? 0.884 -4.862 -15.767 1.00 94.19 87 TYR A CA 1
ATOM 707 C C . TYR A 1 87 ? 1.056 -5.523 -14.391 1.00 94.19 87 TYR A C 1
ATOM 709 O O . TYR A 1 87 ? 0.617 -6.660 -14.206 1.00 94.19 87 TYR A O 1
ATOM 717 N N . ILE A 1 88 ? 1.646 -4.825 -13.414 1.00 95.50 88 ILE A N 1
ATOM 718 C CA . ILE A 1 88 ? 1.785 -5.350 -12.045 1.00 95.50 88 ILE A CA 1
ATOM 719 C C . ILE A 1 88 ? 0.413 -5.622 -11.419 1.00 95.50 88 ILE A C 1
ATOM 721 O O . IL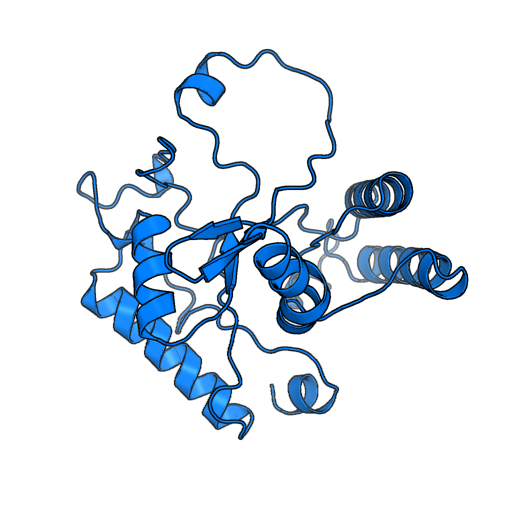E A 1 88 ? 0.207 -6.708 -10.881 1.00 95.50 88 ILE A O 1
ATOM 725 N N . LEU A 1 89 ? -0.547 -4.701 -11.558 1.00 96.38 89 LEU A N 1
ATOM 726 C CA . LEU A 1 89 ? -1.920 -4.891 -11.072 1.00 96.38 89 LEU A CA 1
ATOM 727 C C . LEU A 1 89 ? -2.578 -6.133 -11.690 1.00 96.38 89 LEU A C 1
ATOM 729 O O . LEU A 1 89 ? -3.186 -6.928 -10.978 1.00 96.38 89 LEU A O 1
ATOM 733 N N . LYS A 1 90 ? -2.377 -6.372 -12.992 1.00 96.75 90 LYS A N 1
ATOM 734 C CA . LYS A 1 90 ? -2.846 -7.602 -13.645 1.00 96.75 90 LYS A CA 1
ATOM 735 C C . LYS A 1 90 ? -2.240 -8.864 -13.017 1.00 96.75 90 LYS A C 1
ATOM 737 O O . LYS A 1 90 ? -2.956 -9.836 -12.805 1.00 96.75 90 LYS A O 1
ATOM 742 N N . GLN A 1 91 ? -0.937 -8.876 -12.722 1.00 97.69 91 GLN A N 1
ATOM 743 C CA . GLN A 1 91 ? -0.293 -10.036 -12.084 1.00 97.69 91 GLN A CA 1
ATOM 744 C C . GLN A 1 91 ? -0.796 -10.270 -10.654 1.00 97.69 91 GLN A C 1
ATOM 746 O O . GLN A 1 91 ? -0.959 -11.415 -10.243 1.00 97.69 91 GLN A O 1
ATOM 751 N N . LEU A 1 92 ? -1.067 -9.197 -9.910 1.00 97.81 92 LEU A N 1
ATOM 752 C CA . LEU A 1 92 ? -1.656 -9.268 -8.573 1.00 97.81 92 LEU A CA 1
ATOM 753 C C . LEU A 1 92 ? -3.061 -9.883 -8.602 1.00 97.81 92 LEU A C 1
ATOM 755 O O . LEU A 1 92 ? -3.364 -10.737 -7.772 1.00 97.81 92 LEU A O 1
ATOM 759 N N . SER A 1 93 ? -3.881 -9.504 -9.584 1.00 97.19 93 SER A N 1
ATOM 760 C CA . SER A 1 93 ? -5.227 -10.059 -9.773 1.00 97.19 93 SER A CA 1
ATOM 761 C C . SER A 1 93 ? -5.198 -11.569 -10.018 1.00 97.19 93 SER A C 1
ATOM 763 O O . SER A 1 93 ? -5.884 -12.317 -9.328 1.00 97.19 93 SER A O 1
ATOM 765 N N . LEU A 1 94 ? -4.292 -12.047 -10.883 1.00 97.50 94 LEU A N 1
ATOM 766 C CA . LEU A 1 94 ? -4.092 -13.486 -11.125 1.00 97.50 94 LEU A CA 1
ATOM 767 C C . LEU A 1 94 ? -3.704 -14.274 -9.861 1.00 97.50 94 LEU A C 1
ATOM 769 O O . LEU A 1 94 ? -3.914 -15.481 -9.799 1.00 97.50 94 LEU A O 1
ATOM 773 N N . LEU A 1 95 ? -3.126 -13.599 -8.865 1.00 97.44 95 LEU A N 1
ATOM 774 C CA . LEU A 1 95 ? -2.699 -14.170 -7.587 1.00 97.44 95 LEU A CA 1
ATOM 775 C C . LEU A 1 95 ? -3.694 -13.893 -6.446 1.00 97.44 95 LEU A C 1
ATOM 777 O O . LEU A 1 95 ? -3.354 -14.069 -5.270 1.00 97.44 95 LEU A O 1
ATOM 781 N N . ASN A 1 96 ? -4.916 -13.457 -6.771 1.00 96.50 96 ASN A N 1
ATOM 782 C CA . ASN A 1 96 ? -5.990 -13.161 -5.821 1.00 96.50 96 ASN A CA 1
ATOM 783 C C . ASN A 1 96 ? -5.584 -12.144 -4.742 1.00 96.50 96 ASN A C 1
ATOM 785 O O . ASN A 1 96 ? -5.930 -12.290 -3.568 1.00 96.50 96 ASN A O 1
ATOM 789 N N . TYR A 1 97 ? -4.775 -11.147 -5.098 1.00 98.06 97 TYR A N 1
ATOM 790 C CA . TYR A 1 97 ? -4.676 -9.938 -4.281 1.00 98.06 97 TYR A CA 1
ATOM 791 C C . TYR A 1 97 ? -5.938 -9.092 -4.481 1.00 98.06 97 TYR A C 1
ATOM 793 O O . TYR A 1 97 ? -6.608 -9.192 -5.503 1.00 98.06 97 TYR A O 1
ATOM 801 N N . ARG A 1 98 ? -6.262 -8.249 -3.502 1.00 97.00 98 ARG A N 1
ATOM 802 C CA . ARG A 1 98 ? -7.447 -7.380 -3.508 1.00 97.00 98 ARG A CA 1
ATOM 803 C C . ARG A 1 98 ? -7.093 -5.909 -3.659 1.00 97.00 98 ARG A C 1
ATOM 805 O O . ARG A 1 98 ? -7.888 -5.139 -4.190 1.00 97.00 98 ARG A O 1
ATOM 812 N N . TRP A 1 99 ? -5.921 -5.504 -3.179 1.00 97.31 99 TRP A N 1
ATOM 813 C CA . TRP A 1 99 ? -5.499 -4.112 -3.217 1.00 97.31 99 TRP A CA 1
ATOM 814 C C . TRP A 1 99 ? -3.993 -3.967 -3.438 1.00 97.31 99 TRP A C 1
ATOM 816 O O . TRP A 1 99 ? -3.193 -4.835 -3.082 1.00 97.31 99 TRP A O 1
ATOM 826 N N . CYS A 1 100 ? -3.603 -2.842 -4.031 1.00 96.88 100 CYS A N 1
ATOM 827 C CA . CYS A 1 100 ? -2.217 -2.453 -4.240 1.00 96.88 100 CYS A CA 1
ATOM 828 C C . CYS A 1 1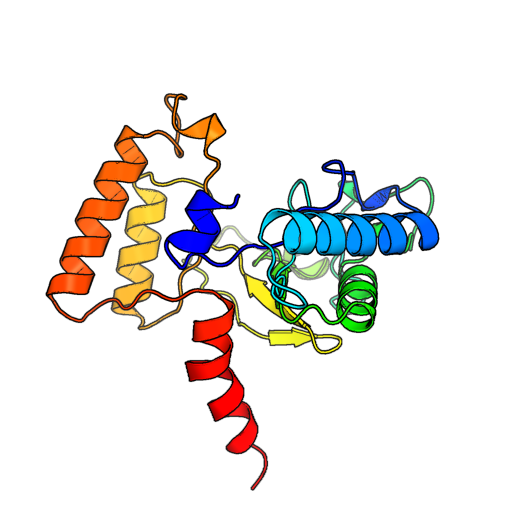00 ? -2.031 -0.997 -3.833 1.00 96.88 100 CYS A C 1
ATOM 830 O O . CYS A 1 100 ? -2.808 -0.137 -4.249 1.00 96.88 100 CYS A O 1
ATOM 832 N N . ARG A 1 101 ? -0.975 -0.692 -3.073 1.00 94.31 101 ARG A N 1
ATOM 833 C CA . ARG A 1 101 ? -0.581 0.703 -2.860 1.00 94.31 101 ARG A CA 1
ATOM 834 C C . ARG A 1 101 ? -0.034 1.279 -4.155 1.00 94.31 101 ARG A C 1
ATOM 836 O O . ARG A 1 101 ? 0.826 0.683 -4.802 1.00 94.31 101 ARG A O 1
ATOM 843 N N . VAL A 1 102 ? -0.508 2.463 -4.487 1.00 89.56 102 VAL A N 1
ATOM 844 C CA . VAL A 1 102 ? -0.168 3.200 -5.690 1.00 89.56 102 VAL A CA 1
ATOM 845 C C . VAL A 1 102 ? 0.198 4.642 -5.299 1.00 89.56 102 VAL A C 1
ATOM 847 O O . VAL A 1 102 ? -0.228 5.157 -4.263 1.00 89.56 102 VAL A O 1
ATOM 850 N N . LEU A 1 103 ? 1.042 5.309 -6.079 1.00 78.50 103 LEU A N 1
ATOM 851 C CA . LEU A 1 103 ? 1.358 6.719 -5.865 1.00 78.50 103 LEU A CA 1
ATOM 852 C C . LEU A 1 103 ? 0.125 7.579 -6.152 1.00 78.50 103 LEU A C 1
ATOM 854 O O . LEU A 1 103 ? -0.528 7.433 -7.170 1.00 78.50 103 LEU A O 1
ATOM 858 N N . SER A 1 104 ? -0.186 8.536 -5.290 1.00 65.12 104 SER A N 1
ATOM 859 C CA . SER A 1 104 ? -1.324 9.448 -5.498 1.00 65.12 104 SER A CA 1
ATOM 860 C C . SER A 1 104 ? -1.163 10.359 -6.727 1.00 65.12 104 SER A C 1
ATOM 862 O O . SER A 1 104 ? -2.142 10.872 -7.261 1.00 65.12 104 SER A O 1
ATOM 864 N N . SER A 1 105 ? 0.070 10.555 -7.199 1.00 62.03 105 SER A N 1
ATOM 865 C CA . SER A 1 105 ? 0.440 11.596 -8.158 1.00 62.03 105 SER A CA 1
ATOM 866 C C . SER A 1 105 ? 0.867 11.067 -9.528 1.00 62.03 105 SER A C 1
ATOM 868 O O . SER A 1 105 ? 1.765 11.648 -10.144 1.00 62.03 105 SER A O 1
ATOM 870 N N . TYR A 1 106 ? 0.236 10.000 -10.040 1.00 65.62 106 TYR A N 1
ATOM 871 C CA . TYR A 1 106 ? 0.389 9.594 -11.447 1.00 65.62 106 TYR A CA 1
ATOM 872 C C . TYR A 1 106 ? -0.101 10.703 -12.378 1.00 65.62 106 TYR A C 1
ATOM 874 O O . TYR A 1 106 ? -1.209 10.670 -12.901 1.00 65.62 106 TYR A O 1
ATOM 882 N N . LYS A 1 107 ? 0.736 11.713 -12.572 1.00 64.19 107 LYS A N 1
ATOM 883 C CA . LYS A 1 107 ? 0.454 12.824 -13.456 1.00 64.19 107 LYS A CA 1
ATOM 884 C C . LYS A 1 107 ? 0.743 12.350 -14.867 1.00 64.19 107 LYS A C 1
ATOM 886 O O . LYS A 1 107 ? 1.851 11.829 -15.108 1.00 64.19 107 LYS A O 1
ATOM 891 N N . PRO A 1 108 ? -0.210 12.505 -15.789 1.00 65.94 108 PRO A N 1
ATOM 892 C CA . PRO A 1 108 ? 0.086 12.403 -17.199 1.00 65.94 108 PRO A CA 1
ATOM 893 C C . PRO A 1 108 ? 1.261 13.307 -17.577 1.00 65.94 108 PRO A C 1
ATOM 895 O O . PRO A 1 108 ? 1.521 14.323 -16.927 1.00 65.94 108 PRO A O 1
ATOM 898 N N . VAL A 1 109 ? 1.993 12.945 -18.630 1.00 66.81 109 VAL A N 1
ATOM 899 C CA . VAL A 1 109 ? 3.196 13.694 -19.036 1.00 66.81 109 VAL A CA 1
ATOM 900 C C . VAL A 1 109 ? 2.889 15.175 -19.313 1.00 66.81 109 VAL A C 1
ATOM 902 O O . VAL A 1 109 ? 3.689 16.025 -18.933 1.00 66.81 109 VAL A O 1
ATOM 905 N N . TRP A 1 110 ? 1.721 15.508 -19.873 1.00 65.19 110 TRP A N 1
ATOM 906 C CA . TRP A 1 110 ? 1.331 16.901 -20.132 1.00 65.19 110 TRP A CA 1
ATOM 907 C C . TRP A 1 110 ? 1.159 17.722 -18.847 1.00 65.19 110 TRP A C 1
ATOM 909 O O . TRP A 1 110 ? 1.633 18.850 -18.779 1.00 65.19 110 TRP A O 1
ATOM 919 N N . GLU A 1 111 ? 0.589 17.161 -17.780 1.00 68.62 111 GLU A N 1
ATOM 920 C CA . GLU A 1 111 ? 0.462 17.869 -16.496 1.00 68.62 111 GLU A CA 1
ATOM 921 C C . GLU A 1 111 ? 1.814 18.155 -15.834 1.00 68.62 111 GLU A C 1
ATOM 923 O O . GLU A 1 111 ? 1.931 19.097 -15.052 1.00 68.62 111 GLU A O 1
ATOM 928 N N . LYS A 1 112 ? 2.847 17.360 -16.136 1.00 63.84 112 LYS A N 1
ATOM 929 C CA . LYS A 1 112 ? 4.219 17.643 -15.688 1.00 63.84 112 LYS A CA 1
ATOM 930 C C . LYS A 1 112 ? 4.851 18.801 -16.466 1.00 63.84 112 LYS A C 1
ATOM 932 O O . LYS A 1 112 ? 5.738 19.451 -15.932 1.00 63.84 112 LYS A O 1
ATOM 937 N N . ILE A 1 113 ? 4.410 19.037 -17.703 1.00 65.38 113 ILE A N 1
ATOM 938 C CA . ILE A 1 113 ? 4.942 20.072 -18.602 1.00 65.38 113 ILE A CA 1
ATOM 939 C C . ILE A 1 113 ? 4.229 21.416 -18.385 1.00 65.38 113 ILE A C 1
ATOM 941 O O . ILE A 1 113 ? 4.873 22.457 -18.447 1.00 65.38 113 ILE A O 1
ATOM 945 N N . PHE A 1 114 ? 2.921 21.407 -18.106 1.00 68.62 114 PHE A N 1
ATOM 946 C CA . PHE A 1 114 ? 2.088 22.619 -18.061 1.00 68.62 114 PHE A CA 1
ATOM 947 C C . PHE A 1 114 ? 1.759 23.137 -16.651 1.00 68.62 114 PHE A C 1
ATOM 949 O O . PHE A 1 114 ? 0.962 24.064 -16.514 1.00 68.62 114 PHE A O 1
ATOM 956 N N . ARG A 1 115 ? 2.322 22.559 -15.583 1.00 59.25 115 ARG A N 1
ATOM 957 C CA . ARG A 1 115 ? 2.019 23.010 -14.215 1.00 59.25 115 ARG A CA 1
ATOM 958 C C . ARG A 1 115 ? 2.752 24.306 -13.863 1.00 59.25 115 ARG A C 1
ATOM 960 O O . ARG A 1 115 ? 3.978 24.329 -13.825 1.00 59.25 115 ARG A O 1
ATOM 967 N N . SER A 1 116 ? 1.979 25.337 -13.515 1.00 48.88 116 SER A N 1
ATOM 968 C CA . SER A 1 116 ? 2.446 26.467 -12.710 1.00 48.88 116 SER A CA 1
ATOM 969 C C . SER A 1 116 ? 2.483 26.066 -11.234 1.00 48.88 116 SER A C 1
ATOM 971 O O . SER A 1 116 ? 1.581 25.361 -10.763 1.00 48.88 116 SER A O 1
ATOM 973 N N . ASP A 1 117 ? 3.498 26.533 -10.506 1.00 48.62 117 ASP A N 1
ATOM 974 C CA . ASP A 1 117 ? 3.602 26.416 -9.049 1.00 48.62 117 ASP A CA 1
ATOM 975 C C . ASP A 1 117 ? 2.316 26.926 -8.392 1.00 48.62 117 ASP A C 1
ATOM 977 O O . ASP A 1 117 ? 2.051 28.122 -8.296 1.00 48.62 117 ASP A O 1
ATOM 981 N N . THR A 1 118 ? 1.463 25.995 -7.989 1.00 49.53 118 THR A N 1
ATOM 982 C CA . THR A 1 118 ? 0.214 26.266 -7.285 1.00 49.53 118 THR A CA 1
ATOM 983 C C . THR A 1 118 ? 0.309 25.606 -5.918 1.00 49.53 118 THR A C 1
ATOM 985 O O . THR A 1 118 ? 0.883 24.523 -5.795 1.00 49.53 118 THR A O 1
ATOM 988 N N . LYS A 1 119 ? -0.172 26.352 -4.911 1.00 53.09 119 LYS A N 1
ATOM 989 C CA . LYS A 1 119 ? -0.110 26.130 -3.452 1.00 53.09 119 LYS A CA 1
ATOM 990 C C . LYS A 1 119 ? -0.140 24.658 -3.026 1.00 53.09 119 LYS A C 1
ATOM 992 O O . LYS A 1 119 ? -0.782 23.847 -3.682 1.00 53.09 119 LYS A O 1
ATOM 997 N N . GLU A 1 120 ? 0.483 24.354 -1.880 1.00 56.50 120 GLU A N 1
ATOM 998 C CA . GLU A 1 120 ? 0.373 23.056 -1.194 1.00 56.50 120 GLU A CA 1
ATOM 999 C C . GLU A 1 120 ? -1.099 22.662 -1.019 1.00 56.50 120 GLU A C 1
ATOM 1001 O O . GLU A 1 120 ? -1.785 23.083 -0.088 1.00 56.50 120 GLU A O 1
ATOM 1006 N N . GLU A 1 121 ? -1.605 21.874 -1.959 1.00 71.88 121 GLU A N 1
ATOM 1007 C CA . GLU A 1 121 ? -2.956 21.353 -1.924 1.00 71.88 121 GLU A CA 1
ATOM 1008 C C . GLU A 1 121 ? -2.890 19.946 -1.329 1.00 71.88 121 GLU A C 1
ATOM 1010 O O . GLU A 1 121 ? -2.196 19.067 -1.845 1.00 71.88 121 GLU A O 1
ATOM 1015 N N . PHE A 1 122 ? -3.583 19.738 -0.208 1.00 78.56 122 PHE A N 1
ATOM 1016 C CA . PHE A 1 122 ? -3.755 18.413 0.381 1.00 78.56 122 PHE A CA 1
ATOM 1017 C C . PHE A 1 122 ? -4.666 17.596 -0.535 1.00 78.56 122 PHE A C 1
ATOM 1019 O O . PHE A 1 122 ? -5.883 17.808 -0.568 1.00 78.56 122 PHE A O 1
ATOM 1026 N N . LEU A 1 123 ? -4.056 16.699 -1.308 1.00 82.06 123 LEU A N 1
ATOM 1027 C CA . LEU A 1 123 ? -4.743 15.842 -2.266 1.00 82.06 123 LEU A CA 1
ATOM 1028 C C . LEU A 1 123 ? -5.061 14.500 -1.613 1.00 82.06 123 LEU A C 1
ATOM 1030 O O . LEU A 1 123 ? -4.154 13.713 -1.355 1.00 82.06 123 LEU A O 1
ATOM 1034 N N . PHE A 1 124 ? -6.347 14.233 -1.406 1.00 84.12 124 PHE A N 1
ATOM 1035 C CA . PHE A 1 124 ? -6.851 12.921 -1.012 1.00 84.12 124 PHE A CA 1
ATOM 1036 C C . PHE A 1 124 ? -7.168 12.150 -2.295 1.00 84.12 124 PHE A C 1
ATOM 1038 O O . PHE A 1 124 ? -8.081 12.497 -3.044 1.00 84.12 124 PHE A O 1
ATOM 1045 N N . GLY A 1 125 ? -6.291 11.210 -2.653 1.00 70.88 125 GLY A N 1
ATOM 1046 C CA . GLY A 1 125 ? -6.378 10.495 -3.927 1.00 70.88 125 GLY A CA 1
ATOM 1047 C C . GLY A 1 125 ? -7.650 9.650 -4.007 1.00 70.88 125 GLY A C 1
ATOM 1048 O O . GLY A 1 125 ? -8.112 9.117 -3.001 1.00 70.88 125 GLY A O 1
ATOM 1049 N N . LYS A 1 126 ? -8.205 9.476 -5.212 1.00 78.50 126 LYS A N 1
ATOM 1050 C CA . LYS A 1 126 ? -9.359 8.588 -5.395 1.00 78.50 126 LYS A CA 1
ATOM 1051 C C . LYS A 1 126 ? -8.940 7.130 -5.241 1.00 78.50 126 LYS A C 1
ATOM 1053 O O . LYS A 1 126 ? -8.000 6.673 -5.890 1.00 78.50 126 LYS A O 1
ATOM 1058 N N . TRP A 1 127 ? -9.692 6.409 -4.421 1.00 88.00 127 TRP A N 1
ATOM 1059 C CA . TRP A 1 127 ? -9.648 4.959 -4.334 1.00 88.00 127 TRP A CA 1
ATOM 1060 C C . TRP A 1 127 ? -10.386 4.396 -5.549 1.00 88.00 127 TRP A C 1
ATOM 1062 O O . TRP A 1 127 ? -11.594 4.565 -5.686 1.00 88.00 127 TRP A O 1
ATOM 1072 N N . GLU A 1 128 ? -9.654 3.786 -6.474 1.00 89.06 128 GLU A N 1
ATOM 1073 C CA . GLU A 1 128 ? -10.193 3.302 -7.751 1.00 89.06 128 GLU A CA 1
ATOM 1074 C C . GLU A 1 128 ? -9.871 1.822 -7.953 1.00 89.06 128 GLU A C 1
ATOM 1076 O O . GLU A 1 128 ? -8.905 1.311 -7.392 1.00 89.06 128 GLU A O 1
ATOM 1081 N N . ILE A 1 129 ? -10.642 1.133 -8.791 1.00 91.00 129 ILE A N 1
ATOM 1082 C CA . ILE A 1 129 ? -10.383 -0.268 -9.134 1.00 91.00 129 ILE A CA 1
ATOM 1083 C C . ILE A 1 129 ? -9.763 -0.346 -10.530 1.00 91.00 129 ILE A C 1
ATOM 1085 O O . ILE A 1 129 ? -10.252 0.262 -11.484 1.00 91.00 129 ILE A O 1
ATOM 1089 N N . ASN A 1 130 ? -8.681 -1.112 -10.668 1.00 91.44 130 ASN A N 1
ATOM 1090 C CA . ASN A 1 130 ? -8.051 -1.395 -11.952 1.00 91.44 130 ASN A CA 1
ATOM 1091 C C . ASN A 1 130 ? -7.529 -2.834 -12.006 1.00 91.44 130 ASN A C 1
ATOM 1093 O O . ASN A 1 130 ? -6.805 -3.258 -11.111 1.00 91.44 130 ASN A O 1
ATOM 1097 N N . ASN A 1 131 ? -7.872 -3.571 -13.070 1.00 91.62 131 ASN A N 1
ATOM 1098 C CA . ASN A 1 131 ? -7.622 -5.017 -13.173 1.00 91.62 131 ASN A CA 1
ATOM 1099 C C . ASN A 1 131 ? -8.096 -5.774 -11.916 1.00 91.62 131 ASN A C 1
ATOM 1101 O O . ASN A 1 131 ? -7.351 -6.586 -11.384 1.00 91.62 131 ASN A O 1
ATOM 1105 N N . ASP A 1 132 ? -9.287 -5.450 -11.403 1.00 93.50 132 ASP A N 1
ATOM 1106 C CA . ASP A 1 132 ? -9.868 -6.032 -10.178 1.00 93.50 132 ASP A CA 1
ATOM 1107 C C . ASP A 1 132 ? -9.064 -5.793 -8.886 1.00 93.50 132 ASP A C 1
ATOM 1109 O O . ASP A 1 132 ? -9.360 -6.370 -7.842 1.00 93.50 132 ASP A O 1
ATOM 1113 N N . ILE A 1 133 ? -8.077 -4.894 -8.928 1.00 95.75 133 ILE A N 1
ATOM 1114 C CA . ILE A 1 133 ? -7.288 -4.475 -7.772 1.00 95.75 133 ILE A CA 1
ATOM 1115 C C . ILE A 1 133 ? -7.700 -3.070 -7.350 1.00 95.75 133 ILE A C 1
ATOM 1117 O O . ILE A 1 133 ? -7.702 -2.141 -8.159 1.00 95.75 133 ILE A O 1
ATOM 1121 N N . LEU A 1 134 ? -7.990 -2.900 -6.062 1.00 95.12 134 LEU A N 1
ATOM 1122 C CA . LEU A 1 134 ? -8.170 -1.588 -5.457 1.00 95.12 134 LEU A CA 1
ATOM 1123 C C . LEU A 1 134 ? -6.825 -0.853 -5.357 1.00 95.12 134 LEU A C 1
ATOM 1125 O O . LEU A 1 134 ? -5.904 -1.285 -4.662 1.00 95.12 134 LEU A O 1
ATOM 1129 N N . CYS A 1 135 ? -6.723 0.275 -6.041 1.00 93.56 135 CYS A N 1
ATOM 1130 C CA . CYS A 1 135 ? -5.584 1.175 -6.029 1.00 93.56 135 CYS A CA 1
ATOM 1131 C C . CYS A 1 135 ? -5.664 2.102 -4.809 1.00 93.56 135 CYS A C 1
ATOM 1133 O O . CYS A 1 135 ? -6.480 3.022 -4.763 1.00 93.56 135 CYS A O 1
ATOM 1135 N N . VAL A 1 136 ? -4.798 1.859 -3.826 1.00 93.56 136 VAL A N 1
ATOM 1136 C CA . VAL A 1 136 ? -4.752 2.591 -2.554 1.00 93.56 136 VAL A CA 1
ATOM 1137 C C . VAL A 1 136 ? -3.737 3.731 -2.647 1.00 93.56 136 VAL A C 1
ATOM 1139 O O . VAL A 1 136 ? -2.545 3.452 -2.815 1.00 93.56 136 VAL A O 1
ATOM 1142 N N . PRO A 1 137 ? -4.148 5.003 -2.530 1.00 91.19 137 PRO A N 1
ATOM 1143 C CA . PRO A 1 137 ? -3.223 6.126 -2.624 1.00 91.19 137 PRO A CA 1
ATOM 1144 C C . PRO A 1 137 ? -2.273 6.181 -1.422 1.00 91.19 137 PRO A C 1
ATOM 1146 O O . PRO A 1 137 ? -2.663 5.951 -0.281 1.00 91.19 137 PRO A O 1
ATOM 1149 N N . GLN A 1 138 ? -1.018 6.556 -1.668 1.00 89.94 138 GLN A N 1
ATOM 1150 C CA . GLN A 1 138 ? -0.107 7.020 -0.621 1.00 89.94 138 GLN A CA 1
ATOM 1151 C C . GLN A 1 138 ? -0.213 8.544 -0.485 1.00 89.94 138 GLN A C 1
ATOM 1153 O O . GLN A 1 138 ? 0.123 9.264 -1.429 1.00 89.94 138 GLN A O 1
ATOM 1158 N N . HIS A 1 139 ? -0.635 9.035 0.683 1.00 90.50 139 HIS A N 1
ATOM 1159 C CA . HIS A 1 139 ? -0.787 10.474 0.923 1.00 90.50 139 HIS A CA 1
ATOM 1160 C C . HIS A 1 139 ? 0.501 11.104 1.452 1.00 90.50 139 HIS A C 1
ATOM 1162 O O . HIS A 1 139 ? 0.972 12.097 0.905 1.00 90.50 139 HIS A O 1
ATOM 1168 N N . TYR A 1 140 ? 1.116 10.494 2.469 1.00 91.25 140 TYR A N 1
ATOM 1169 C CA . TYR A 1 140 ? 2.340 11.019 3.070 1.00 91.25 140 TYR A CA 1
ATOM 1170 C C . TYR A 1 140 ? 3.218 9.911 3.673 1.00 91.25 140 TYR A C 1
ATOM 1172 O O . TYR A 1 140 ? 2.724 8.840 4.036 1.00 91.25 140 TYR A O 1
ATOM 1180 N N . THR A 1 141 ? 4.529 10.156 3.760 1.00 92.25 141 THR A N 1
ATOM 1181 C CA . THR A 1 141 ? 5.494 9.278 4.440 1.00 92.25 141 THR A CA 1
ATOM 1182 C C . THR A 1 141 ? 6.173 10.040 5.569 1.00 92.25 141 THR A C 1
ATOM 1184 O O . THR A 1 141 ? 6.882 11.008 5.308 1.00 92.25 141 THR A O 1
ATOM 1187 N N . GLY A 1 142 ? 5.989 9.582 6.805 1.00 94.69 142 GLY A N 1
ATOM 1188 C CA . GLY A 1 142 ? 6.408 10.297 8.010 1.00 94.69 142 GLY A CA 1
ATOM 1189 C C . GLY A 1 142 ? 5.250 10.593 8.955 1.00 94.69 142 GLY A C 1
ATOM 1190 O O . GLY A 1 142 ? 4.088 10.365 8.625 1.00 94.69 142 GLY A O 1
ATOM 1191 N N . PHE A 1 143 ? 5.597 11.108 10.131 1.00 96.88 143 PHE A N 1
ATOM 1192 C CA . PHE A 1 143 ? 4.671 11.419 11.226 1.00 96.88 143 PHE A CA 1
ATOM 1193 C C . PHE A 1 143 ? 4.852 12.852 11.755 1.00 96.88 143 PHE A C 1
ATOM 1195 O O . PHE A 1 143 ? 4.394 13.184 12.845 1.00 96.88 143 PHE A O 1
ATOM 1202 N N . ASP A 1 144 ? 5.595 13.687 11.029 1.00 95.31 144 ASP A N 1
ATOM 1203 C CA . ASP A 1 144 ? 5.889 15.064 11.424 1.00 95.31 144 ASP A CA 1
ATOM 1204 C C . ASP A 1 144 ? 4.665 15.988 11.280 1.00 95.31 144 ASP A C 1
ATOM 1206 O O . ASP A 1 144 ? 3.542 15.554 11.010 1.00 95.31 144 ASP A O 1
ATOM 1210 N N . GLU A 1 145 ? 4.879 17.289 11.461 1.00 95.19 145 GLU A N 1
ATOM 1211 C CA . GLU A 1 145 ? 3.828 18.307 11.380 1.00 95.19 145 GLU A CA 1
ATOM 1212 C C . GLU A 1 145 ? 3.055 18.280 10.050 1.00 95.19 145 GLU A C 1
ATOM 1214 O O . GLU A 1 145 ? 1.878 18.637 10.016 1.00 95.19 145 GLU A O 1
ATOM 1219 N N . PHE A 1 146 ? 3.662 17.829 8.945 1.00 93.69 146 PHE A N 1
ATOM 1220 C CA . PHE A 1 146 ? 2.943 17.690 7.678 1.00 93.69 146 PHE A CA 1
ATOM 1221 C C . PHE A 1 146 ? 1.963 16.519 7.706 1.00 93.69 146 PHE A C 1
ATOM 1223 O O . PHE A 1 146 ? 0.841 16.661 7.218 1.00 93.69 146 PHE A O 1
ATOM 1230 N N . ALA A 1 147 ? 2.341 15.389 8.311 1.00 95.50 147 ALA A N 1
ATOM 1231 C CA . ALA A 1 147 ? 1.423 14.271 8.524 1.00 95.50 147 ALA A CA 1
ATOM 1232 C C . ALA A 1 147 ? 0.231 14.693 9.398 1.00 95.50 147 ALA A C 1
ATOM 1234 O O . ALA A 1 147 ? -0.910 14.343 9.099 1.00 95.50 147 ALA A O 1
ATOM 1235 N N . GLN A 1 148 ? 0.488 15.496 10.434 1.00 96.06 148 GLN A N 1
ATOM 1236 C CA . GLN A 1 148 ? -0.549 16.041 11.315 1.00 96.06 148 GLN A CA 1
ATOM 1237 C C . GLN A 1 148 ? -1.518 16.945 10.542 1.00 96.06 148 GLN A C 1
ATOM 1239 O O . GLN A 1 148 ? -2.726 16.740 10.612 1.00 96.06 148 GLN A O 1
ATOM 1244 N N . LYS A 1 149 ? -1.010 17.855 9.699 1.00 95.38 149 LYS A N 1
ATOM 1245 C CA . LYS A 1 149 ? -1.857 18.683 8.819 1.00 95.38 149 LYS A CA 1
ATOM 1246 C C . LYS A 1 149 ? -2.684 17.848 7.837 1.00 95.38 149 LYS A C 1
ATOM 1248 O O . LYS A 1 149 ? -3.842 18.174 7.588 1.00 95.38 149 LYS A O 1
ATOM 1253 N N . TYR A 1 150 ? -2.123 16.762 7.292 1.00 94.50 150 TYR A N 1
ATOM 1254 C CA . TYR A 1 150 ? -2.883 15.815 6.465 1.00 94.50 150 TYR A CA 1
ATOM 1255 C C . TYR A 1 150 ? -4.040 15.186 7.248 1.00 94.50 150 TYR A C 1
ATOM 1257 O O . TYR A 1 150 ? -5.135 15.078 6.704 1.00 94.50 150 TYR A O 1
ATOM 1265 N N . LEU A 1 151 ? -3.815 14.798 8.507 1.00 96.94 151 LEU A N 1
ATOM 1266 C CA . LEU A 1 151 ? -4.848 14.236 9.379 1.00 96.94 151 LEU A CA 1
ATOM 1267 C C . LEU A 1 151 ? -5.954 15.246 9.683 1.00 96.94 151 LEU A C 1
ATOM 1269 O O . LEU A 1 151 ? -7.124 14.936 9.483 1.00 96.94 151 LEU A O 1
ATOM 1273 N N . GLU A 1 152 ? -5.595 16.461 10.091 1.00 96.06 152 GLU A N 1
ATOM 1274 C CA . GLU A 1 152 ? -6.561 17.536 10.346 1.00 96.06 152 GLU A CA 1
ATOM 1275 C C . GLU A 1 152 ? -7.421 17.818 9.112 1.00 96.06 152 GLU A C 1
ATOM 1277 O O . GLU A 1 152 ? -8.646 17.889 9.202 1.00 96.06 152 GLU A O 1
ATOM 1282 N N . LYS A 1 153 ? -6.791 17.908 7.935 1.00 95.56 153 LYS A N 1
ATOM 1283 C CA . LYS A 1 153 ? -7.501 18.132 6.673 1.00 95.56 153 LYS A CA 1
ATOM 1284 C C . LYS A 1 153 ? -8.362 16.946 6.254 1.00 95.56 153 LYS A C 1
ATOM 1286 O O . LYS A 1 153 ? -9.413 17.172 5.661 1.00 95.56 153 LYS A O 1
ATOM 1291 N N . ALA A 1 154 ? -7.944 15.716 6.550 1.00 95.06 154 ALA A N 1
ATOM 1292 C CA . ALA A 1 154 ? -8.744 14.523 6.293 1.00 95.06 154 ALA A CA 1
ATOM 1293 C C . ALA A 1 154 ? -10.018 14.531 7.145 1.00 95.06 154 ALA A C 1
ATOM 1295 O O . ALA A 1 154 ? -11.104 14.314 6.618 1.00 95.06 154 ALA A O 1
ATOM 1296 N N . VAL A 1 155 ? -9.894 14.864 8.434 1.00 96.44 155 VAL A N 1
ATOM 1297 C CA . VAL A 1 155 ? -11.032 14.992 9.354 1.00 96.44 155 VAL A CA 1
ATOM 1298 C C . VAL A 1 155 ? -11.965 16.125 8.916 1.00 96.44 155 VAL A C 1
ATOM 1300 O O . VAL A 1 155 ? -13.169 15.912 8.809 1.00 96.44 155 VAL A O 1
ATOM 1303 N N . GLU A 1 156 ? -11.428 17.308 8.597 1.00 95.38 156 GLU A N 1
ATOM 1304 C CA . GLU A 1 156 ? -12.214 18.465 8.133 1.00 95.38 156 GLU A CA 1
ATOM 1305 C C . GLU A 1 156 ? -13.022 18.149 6.868 1.00 95.38 156 GLU A C 1
ATOM 1307 O O . GLU A 1 156 ? -14.175 18.559 6.743 1.00 95.38 156 GLU A O 1
ATOM 1312 N N . LYS A 1 157 ? -12.417 17.420 5.925 1.00 93.56 157 LYS A N 1
ATOM 1313 C CA . LYS A 1 157 ? -13.036 17.084 4.637 1.00 93.56 157 LYS A CA 1
ATOM 1314 C C . LYS A 1 157 ? -13.809 15.766 4.644 1.00 93.56 157 LYS A C 1
ATOM 1316 O O . LYS A 1 157 ? -14.418 15.446 3.628 1.00 93.56 157 LYS A O 1
ATOM 1321 N N . ASN A 1 158 ? -13.801 15.024 5.753 1.00 92.88 158 ASN A N 1
ATOM 1322 C CA . ASN A 1 158 ? -14.337 13.665 5.845 1.00 92.88 158 ASN A CA 1
ATOM 1323 C C . ASN A 1 158 ? -13.761 12.722 4.763 1.00 92.88 158 ASN A C 1
ATOM 1325 O O . ASN A 1 158 ? -14.489 12.016 4.067 1.00 92.88 158 ASN A O 1
ATOM 1329 N N . GLU A 1 159 ? -12.437 12.750 4.604 1.00 92.50 159 GLU A N 1
ATOM 1330 C CA . GLU A 1 159 ? -11.687 11.996 3.596 1.00 92.50 159 GLU A CA 1
ATOM 1331 C C . GLU A 1 159 ? -10.843 10.880 4.222 1.00 92.50 159 GLU A C 1
ATOM 1333 O O . GLU A 1 159 ? -10.402 10.961 5.371 1.00 92.50 159 GLU A O 1
ATOM 1338 N N . ALA A 1 160 ? -10.556 9.835 3.442 1.00 93.19 160 ALA A N 1
ATOM 1339 C CA . ALA A 1 160 ? -9.677 8.755 3.882 1.00 93.19 160 ALA A CA 1
ATOM 1340 C C . ALA A 1 160 ? -8.196 9.137 3.750 1.00 93.19 160 ALA A C 1
ATOM 1342 O O . ALA A 1 160 ? -7.733 9.550 2.685 1.00 93.19 160 ALA A O 1
ATOM 1343 N N . LEU A 1 161 ? -7.422 8.906 4.814 1.00 94.62 161 LEU A N 1
ATOM 1344 C CA . LEU A 1 161 ? -5.988 9.184 4.865 1.00 94.62 161 LEU A CA 1
ATOM 1345 C C . LEU A 1 161 ? -5.163 7.896 4.975 1.00 94.62 161 LEU A C 1
ATOM 1347 O O . LEU A 1 161 ? -5.497 6.973 5.709 1.00 94.62 161 LEU A O 1
ATOM 1351 N N . VAL A 1 162 ? -4.031 7.867 4.270 1.00 94.56 162 VAL A N 1
ATOM 1352 C CA . VAL A 1 162 ? -3.069 6.753 4.270 1.00 94.56 162 VAL A CA 1
ATOM 1353 C C . VAL A 1 162 ? -1.676 7.321 4.505 1.00 94.56 162 VAL A C 1
ATOM 1355 O O . VAL A 1 162 ? -1.075 7.912 3.601 1.00 94.56 162 VAL A O 1
ATOM 1358 N N . ILE A 1 163 ? -1.178 7.135 5.726 1.00 94.31 163 ILE A N 1
ATOM 1359 C CA . ILE A 1 163 ? 0.171 7.514 6.152 1.00 94.31 163 ILE A CA 1
ATOM 1360 C C . ILE A 1 163 ? 1.074 6.283 6.123 1.00 94.31 163 ILE A C 1
ATOM 1362 O O . ILE A 1 163 ? 0.667 5.181 6.488 1.00 94.31 163 ILE A O 1
ATOM 1366 N N . VAL A 1 164 ? 2.314 6.471 5.683 1.00 93.50 164 VAL A N 1
ATOM 1367 C CA . VAL A 1 164 ? 3.327 5.416 5.615 1.00 93.50 164 VAL A CA 1
ATOM 1368 C C . VAL A 1 164 ? 4.478 5.749 6.555 1.00 93.50 164 VAL A C 1
ATOM 1370 O O . VAL A 1 164 ? 4.959 6.877 6.580 1.00 93.50 164 VAL A O 1
ATOM 1373 N N . GLY A 1 165 ? 4.979 4.740 7.258 1.00 93.44 165 GLY A N 1
ATOM 1374 C CA . GLY A 1 165 ? 6.243 4.819 7.979 1.00 93.44 165 GLY A CA 1
ATOM 1375 C C . GLY A 1 165 ? 6.944 3.466 8.021 1.00 93.44 165 GLY A C 1
ATOM 1376 O O . GLY A 1 165 ? 6.323 2.421 7.815 1.00 93.44 165 GLY A O 1
ATOM 1377 N N . HIS A 1 166 ? 8.246 3.487 8.282 1.00 94.06 166 HIS A N 1
ATOM 1378 C CA . HIS A 1 166 ? 9.086 2.298 8.337 1.00 94.06 166 HIS A CA 1
ATOM 1379 C C . HIS A 1 166 ? 9.564 2.048 9.772 1.00 94.06 166 HIS A C 1
ATOM 1381 O O . HIS A 1 166 ? 10.173 2.938 10.370 1.00 94.06 166 HIS A O 1
ATOM 1387 N N . PRO A 1 167 ? 9.423 0.821 10.314 1.00 91.69 167 PRO A N 1
ATOM 1388 C CA . PRO A 1 167 ? 9.913 0.506 11.658 1.00 91.69 167 PRO A CA 1
ATOM 1389 C C . PRO A 1 167 ? 11.401 0.829 11.857 1.00 91.69 167 PRO A C 1
ATOM 1391 O O . PRO A 1 167 ? 11.799 1.349 12.893 1.00 91.69 167 PRO A O 1
ATOM 1394 N N . ALA A 1 168 ? 12.227 0.595 10.831 1.00 90.44 168 ALA A N 1
ATOM 1395 C CA . ALA A 1 168 ? 13.659 0.900 10.863 1.00 90.44 168 ALA A CA 1
ATOM 1396 C C . ALA A 1 168 ? 13.980 2.410 10.868 1.00 90.44 168 ALA A C 1
ATOM 1398 O O . ALA A 1 168 ? 15.124 2.790 11.115 1.00 90.44 168 ALA A O 1
ATOM 1399 N N . ALA A 1 169 ? 13.004 3.267 10.554 1.00 90.00 169 ALA A N 1
ATOM 1400 C CA . ALA A 1 169 ? 13.153 4.716 10.570 1.00 90.00 169 ALA A CA 1
ATOM 1401 C C . ALA A 1 169 ? 12.738 5.348 11.912 1.00 90.00 169 ALA A C 1
ATOM 1403 O O . ALA A 1 169 ? 13.175 6.462 12.188 1.00 90.00 169 ALA A O 1
ATOM 1404 N N . LEU A 1 170 ? 12.023 4.619 12.784 1.00 91.06 170 LEU A N 1
ATOM 1405 C CA . LEU A 1 170 ? 11.603 5.098 14.113 1.00 91.06 170 LEU A CA 1
ATOM 1406 C C . LEU A 1 170 ? 12.780 5.469 15.029 1.00 91.06 170 LEU A C 1
ATOM 1408 O O . LEU A 1 170 ? 12.655 6.340 15.890 1.00 91.06 170 LEU A O 1
ATOM 1412 N N . SER A 1 171 ? 13.932 4.821 14.845 1.00 90.50 171 SER A N 1
ATOM 1413 C CA . SER A 1 171 ? 15.164 5.115 15.587 1.00 90.50 171 SER A CA 1
ATOM 1414 C C . SER A 1 171 ? 15.954 6.300 15.024 1.00 90.50 171 SER A C 1
ATOM 1416 O O . SER A 1 171 ? 16.956 6.705 15.609 1.00 90.50 171 SER A O 1
ATOM 1418 N N . ARG A 1 172 ? 15.542 6.857 13.879 1.00 88.56 172 ARG A N 1
ATOM 1419 C CA . ARG A 1 172 ? 16.220 7.981 13.224 1.00 88.56 172 ARG A CA 1
ATOM 1420 C C . ARG A 1 172 ? 15.575 9.291 13.654 1.00 88.56 172 ARG A C 1
ATOM 1422 O O . ARG A 1 172 ? 14.364 9.364 13.818 1.00 88.56 172 ARG A O 1
ATOM 1429 N N . ASN A 1 173 ? 16.366 10.356 13.735 1.00 88.00 173 ASN A N 1
ATOM 1430 C CA . ASN A 1 173 ? 15.863 11.692 14.051 1.00 88.00 173 ASN A CA 1
ATOM 1431 C C . ASN A 1 173 ? 15.409 12.440 12.779 1.00 88.00 173 ASN A C 1
ATOM 1433 O O . ASN A 1 173 ? 16.050 13.392 12.340 1.00 88.00 173 ASN A O 1
ATOM 1437 N N . LYS A 1 174 ? 14.375 11.916 12.107 1.00 92.19 174 LYS A N 1
ATOM 1438 C CA . LYS A 1 174 ? 13.770 12.482 10.882 1.00 92.19 174 LYS A CA 1
ATOM 1439 C C . LYS A 1 174 ? 12.236 12.435 10.968 1.00 92.19 174 LYS A C 1
ATOM 1441 O O . LYS A 1 174 ? 11.694 12.127 12.027 1.00 92.19 174 LYS A O 1
ATOM 1446 N N . SER A 1 175 ? 11.536 12.711 9.864 1.00 92.75 175 SER A N 1
ATOM 1447 C CA . SER A 1 175 ? 10.064 12.737 9.790 1.00 92.75 175 SER A CA 1
ATOM 1448 C C . SER A 1 175 ? 9.391 11.471 10.340 1.00 92.75 175 SER A C 1
ATOM 1450 O O . SER A 1 175 ? 8.352 11.563 10.982 1.00 92.75 175 SER A O 1
ATOM 1452 N N . GLU A 1 176 ? 10.007 10.303 10.160 1.00 95.19 176 GLU A N 1
ATOM 1453 C CA . GLU A 1 176 ? 9.525 8.997 10.637 1.00 95.19 176 GLU A CA 1
ATOM 1454 C C . GLU A 1 176 ? 10.005 8.621 12.053 1.00 95.19 176 GLU A C 1
ATOM 1456 O O . GLU A 1 176 ? 9.933 7.454 12.426 1.00 95.19 176 GLU A O 1
ATOM 1461 N N . SER A 1 177 ? 10.544 9.562 12.833 1.00 95.75 177 SER A N 1
ATOM 1462 C CA . SER A 1 177 ? 11.050 9.287 14.184 1.00 95.75 177 SER A CA 1
ATOM 1463 C C . SER A 1 177 ? 9.960 8.785 15.138 1.00 95.75 177 SER A C 1
ATOM 1465 O O . SER A 1 177 ? 8.779 9.097 14.990 1.00 95.75 177 SER A O 1
ATOM 1467 N N . SER A 1 178 ? 10.369 8.058 16.179 1.00 96.19 178 SER A N 1
ATOM 1468 C CA . SER A 1 178 ? 9.486 7.644 17.281 1.00 96.19 178 SER A CA 1
ATOM 1469 C C . SER A 1 178 ? 8.836 8.825 18.008 1.00 96.19 178 SER A C 1
ATOM 1471 O O . SER A 1 178 ? 7.677 8.733 18.401 1.00 96.19 178 SER A O 1
ATOM 1473 N N . HIS A 1 179 ? 9.549 9.947 18.143 1.00 95.81 179 HIS A N 1
ATOM 1474 C CA . HIS A 1 179 ? 8.994 11.175 18.708 1.00 95.81 179 HIS A CA 1
ATOM 1475 C C . HIS A 1 179 ? 7.800 11.673 17.885 1.00 95.81 179 HIS A C 1
ATOM 1477 O O . HIS A 1 179 ? 6.708 11.842 18.425 1.00 95.81 179 HIS A O 1
ATOM 1483 N N . ASN A 1 180 ? 7.988 11.818 16.572 1.00 96.94 180 ASN A N 1
ATOM 1484 C CA . ASN A 1 180 ? 6.928 12.245 15.663 1.00 96.94 180 ASN A CA 1
ATOM 1485 C C . ASN A 1 180 ? 5.777 11.233 15.615 1.00 96.94 180 ASN A C 1
ATOM 1487 O O . ASN A 1 180 ? 4.617 11.630 15.631 1.00 96.94 180 ASN A O 1
ATOM 1491 N N . PHE A 1 181 ? 6.085 9.932 15.615 1.00 97.19 181 PHE A N 1
ATOM 1492 C CA . PHE A 1 181 ? 5.075 8.875 15.666 1.00 97.19 181 PHE A CA 1
ATOM 1493 C C . PHE A 1 181 ? 4.170 9.019 16.894 1.00 97.19 181 PHE A C 1
ATOM 1495 O O . PHE A 1 181 ? 2.953 9.050 16.749 1.00 97.19 181 PHE A O 1
ATOM 1502 N N . ASN A 1 182 ? 4.748 9.178 18.087 1.00 96.75 182 ASN A N 1
ATOM 1503 C CA . ASN A 1 182 ? 3.970 9.321 19.318 1.00 96.75 182 ASN A CA 1
ATOM 1504 C C . ASN A 1 182 ? 3.101 10.587 19.306 1.00 96.75 182 ASN A C 1
ATOM 1506 O O . ASN A 1 182 ? 1.942 10.535 19.706 1.00 96.75 182 ASN A O 1
ATOM 1510 N N . LEU A 1 183 ? 3.627 11.714 18.811 1.00 97.06 183 LEU A N 1
ATOM 1511 C CA . LEU A 1 183 ? 2.842 12.944 18.665 1.00 97.06 183 LEU A CA 1
ATOM 1512 C C . LEU A 1 183 ? 1.664 12.758 17.703 1.00 97.06 183 LEU A C 1
ATOM 1514 O O . LEU A 1 183 ? 0.537 13.120 18.034 1.00 97.06 183 LEU A O 1
ATOM 1518 N N . PHE A 1 184 ? 1.913 12.155 16.539 1.00 97.81 184 PHE A N 1
ATOM 1519 C CA . PHE A 1 184 ? 0.877 11.868 15.552 1.00 97.81 184 PHE A CA 1
ATOM 1520 C C . PHE A 1 184 ? -0.213 10.947 16.121 1.00 97.81 184 PHE A C 1
ATOM 1522 O O . PHE A 1 184 ? -1.400 11.230 15.956 1.00 97.81 184 PHE A O 1
ATOM 1529 N N . MET A 1 185 ? 0.175 9.885 16.837 1.00 97.75 185 MET A N 1
ATOM 1530 C CA . MET A 1 185 ? -0.771 8.958 17.462 1.00 97.75 185 MET A CA 1
ATOM 1531 C C . MET A 1 185 ? -1.616 9.638 18.543 1.00 97.75 185 MET A C 1
ATOM 1533 O O . MET A 1 185 ? -2.830 9.469 18.530 1.00 97.75 185 MET A O 1
ATOM 1537 N N . ASN A 1 186 ? -1.027 10.479 19.400 1.00 98.12 186 ASN A N 1
ATOM 1538 C CA . ASN A 1 186 ? -1.777 11.228 20.417 1.00 98.12 186 ASN A CA 1
ATOM 1539 C C . ASN A 1 186 ? -2.848 12.144 19.794 1.00 98.12 186 ASN A C 1
ATOM 1541 O O . ASN A 1 186 ? -3.959 12.261 20.311 1.00 98.12 186 ASN A O 1
ATOM 1545 N N . ILE A 1 187 ? -2.530 12.793 18.669 1.00 97.88 187 ILE A N 1
ATOM 1546 C CA . ILE A 1 187 ? -3.492 13.629 17.936 1.00 97.88 187 ILE A CA 1
ATOM 1547 C C . ILE A 1 187 ? -4.613 12.759 17.351 1.00 97.88 187 ILE A C 1
ATOM 1549 O O . ILE A 1 187 ? -5.790 13.092 17.498 1.00 97.88 187 ILE A O 1
ATOM 1553 N N . ALA A 1 188 ? -4.266 11.629 16.725 1.00 97.94 188 ALA A N 1
ATOM 1554 C CA . ALA A 1 188 ? -5.240 10.693 16.168 1.00 97.94 188 ALA A CA 1
ATOM 1555 C C . ALA A 1 188 ? -6.178 10.121 17.244 1.00 97.94 188 ALA A C 1
ATOM 1557 O O . ALA A 1 188 ? -7.392 10.112 17.050 1.00 97.94 188 ALA A O 1
ATOM 1558 N N . GLU A 1 189 ? -5.645 9.723 18.401 1.00 98.00 189 GLU A N 1
ATOM 1559 C CA . GLU A 1 189 ? -6.428 9.272 19.557 1.00 98.00 189 GLU A CA 1
ATOM 1560 C C . GLU A 1 189 ? -7.405 10.349 20.038 1.00 98.00 189 GLU A C 1
ATOM 1562 O O . GLU A 1 189 ? -8.560 10.046 20.337 1.00 98.00 189 GLU A O 1
ATOM 1567 N N . GLY A 1 190 ? -6.989 11.619 20.032 1.00 98.19 190 GLY A N 1
ATOM 1568 C CA . GLY A 1 190 ? -7.864 12.748 20.342 1.00 98.19 190 GLY A CA 1
ATOM 1569 C C . GLY A 1 190 ? -9.058 12.879 19.388 1.00 98.19 190 GLY A C 1
ATOM 1570 O O . GLY A 1 190 ? -10.162 13.194 19.837 1.00 98.19 190 GLY A O 1
ATOM 1571 N N . TYR A 1 191 ? -8.869 12.617 18.091 1.00 98.31 191 TYR A N 1
ATOM 1572 C CA . TYR A 1 191 ? -9.964 12.595 17.114 1.00 98.31 191 TYR A CA 1
ATOM 1573 C C . TYR A 1 191 ? -10.851 11.353 17.253 1.00 98.31 191 TYR A C 1
ATOM 1575 O O . TYR A 1 191 ? -12.075 11.468 17.160 1.00 98.31 191 TYR A O 1
ATOM 1583 N N . ILE A 1 192 ? -10.264 10.186 17.534 1.00 98.00 192 ILE A N 1
ATOM 1584 C CA . ILE A 1 192 ? -11.006 8.937 17.776 1.00 98.00 192 ILE A CA 1
ATOM 1585 C C . ILE A 1 192 ? -11.909 9.086 19.003 1.00 98.00 192 ILE A C 1
ATOM 1587 O O . ILE A 1 192 ? -13.097 8.790 18.928 1.00 98.00 192 ILE A O 1
ATOM 1591 N N . ALA A 1 193 ? -11.392 9.625 20.112 1.00 97.94 193 ALA A N 1
ATOM 1592 C CA . ALA A 1 193 ? -12.158 9.830 21.344 1.00 97.94 193 ALA A CA 1
ATOM 1593 C C . ALA A 1 193 ? -13.361 10.775 21.161 1.00 97.94 193 ALA A C 1
ATOM 1595 O O . ALA A 1 193 ? -14.336 10.700 21.907 1.00 97.94 193 ALA A O 1
ATOM 1596 N N . LYS A 1 194 ? -13.305 11.659 20.158 1.00 97.81 194 LYS A N 1
ATOM 1597 C CA . LYS A 1 194 ? -14.396 12.569 19.778 1.00 97.81 194 LYS A CA 1
ATOM 1598 C C . LYS A 1 194 ? -15.325 11.986 18.706 1.00 97.81 194 LYS A C 1
ATOM 1600 O O . LYS A 1 194 ? -16.212 12.697 18.246 1.00 97.81 194 LYS A O 1
ATOM 1605 N N . ASN A 1 195 ? -15.127 10.729 18.299 1.00 97.06 195 ASN A N 1
ATOM 1606 C CA . ASN A 1 195 ? -15.814 10.079 17.176 1.00 97.06 195 ASN A CA 1
ATOM 1607 C C . ASN A 1 195 ? -15.671 10.838 15.841 1.00 97.06 195 ASN A C 1
ATOM 1609 O O . ASN A 1 195 ? -16.580 10.833 15.016 1.00 97.06 195 ASN A O 1
ATOM 1613 N N . GLN A 1 196 ? -14.542 11.520 15.634 1.00 97.44 196 GLN A N 1
ATOM 1614 C CA . GLN A 1 196 ? -14.236 12.266 14.404 1.00 97.44 196 GLN A CA 1
ATOM 1615 C C . GLN A 1 196 ? -13.297 11.500 13.464 1.00 97.44 196 GLN A C 1
ATOM 1617 O O . GLN A 1 196 ? -13.099 11.908 12.323 1.00 97.44 196 GLN A O 1
ATOM 1622 N N . LEU A 1 197 ? -12.702 10.407 13.946 1.00 97.44 197 LEU A N 1
ATOM 1623 C CA . L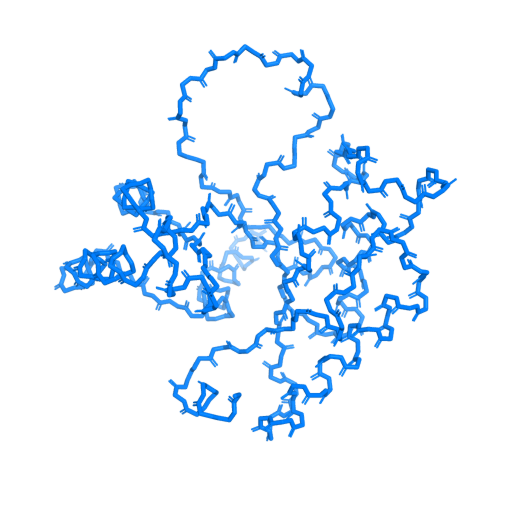EU A 1 197 ? -11.806 9.546 13.189 1.00 97.44 197 LEU A CA 1
ATOM 1624 C C . LEU A 1 197 ? -12.120 8.086 13.505 1.00 97.44 197 LEU A C 1
ATOM 1626 O O . LEU A 1 197 ? -12.224 7.700 14.666 1.00 97.44 197 LEU A O 1
ATOM 1630 N N . GLU A 1 198 ? -12.206 7.277 12.459 1.00 96.44 198 GLU A N 1
ATOM 1631 C CA . GLU A 1 198 ? -12.266 5.823 12.547 1.00 96.44 198 GLU A CA 1
ATOM 1632 C C . GLU A 1 198 ? -11.021 5.243 11.868 1.00 96.44 198 GLU A C 1
ATOM 1634 O O . GLU A 1 198 ? -10.528 5.792 10.878 1.00 96.44 198 GLU A O 1
ATOM 1639 N N . THR A 1 199 ? -10.508 4.128 12.383 1.00 95.56 199 THR A N 1
ATOM 1640 C CA . THR A 1 199 ? -9.347 3.441 11.811 1.00 95.56 199 THR A CA 1
ATOM 1641 C C . THR A 1 199 ? -9.741 2.059 11.313 1.00 95.56 199 THR A C 1
ATOM 1643 O O . THR A 1 199 ? -10.568 1.371 11.906 1.00 95.56 199 THR A O 1
ATOM 1646 N N . TYR A 1 200 ? -9.147 1.668 10.190 1.00 95.62 200 TYR A N 1
ATOM 1647 C CA . TYR A 1 200 ? -9.446 0.422 9.498 1.00 95.62 200 TYR A CA 1
ATOM 1648 C C . TYR A 1 200 ? -8.168 -0.181 8.942 1.00 95.62 200 TYR A C 1
ATOM 1650 O O . TYR A 1 200 ? -7.244 0.537 8.548 1.00 95.62 200 TYR A O 1
ATOM 1658 N N . THR A 1 201 ? -8.150 -1.503 8.815 1.00 96.19 201 THR A N 1
ATOM 1659 C CA . THR A 1 201 ? -7.286 -2.134 7.818 1.00 96.19 201 THR A CA 1
ATOM 1660 C C . THR A 1 201 ? -7.765 -1.748 6.414 1.00 96.19 201 THR A C 1
ATOM 1662 O O . THR A 1 201 ? -8.912 -1.339 6.207 1.00 96.19 201 THR A O 1
ATOM 1665 N N . VAL A 1 202 ? -6.898 -1.867 5.411 1.00 96.00 202 VAL A N 1
ATOM 1666 C CA . VAL A 1 202 ? -7.253 -1.482 4.037 1.00 96.00 202 VAL A CA 1
ATOM 1667 C C . VAL A 1 202 ? -8.387 -2.364 3.522 1.00 96.00 202 VAL A C 1
ATOM 1669 O O . VAL A 1 202 ? -9.321 -1.878 2.881 1.00 96.00 202 VAL A O 1
ATOM 1672 N N . THR A 1 203 ? -8.322 -3.658 3.832 1.00 95.75 203 THR A N 1
ATOM 1673 C CA . THR A 1 203 ? -9.368 -4.610 3.462 1.00 95.75 203 THR A CA 1
ATOM 1674 C C . THR A 1 203 ? -10.715 -4.272 4.116 1.00 95.75 203 THR A C 1
ATOM 1676 O O . THR A 1 203 ? -11.727 -4.252 3.415 1.00 95.75 203 THR A O 1
ATOM 1679 N N . GLU A 1 204 ? -10.744 -3.948 5.413 1.00 95.62 204 GLU A N 1
ATOM 1680 C CA . GLU A 1 204 ? -11.984 -3.559 6.106 1.00 95.62 204 GLU A CA 1
ATOM 1681 C C . GLU A 1 204 ? -12.581 -2.272 5.537 1.00 95.62 204 GLU A C 1
ATOM 1683 O O . GLU A 1 204 ? -13.786 -2.215 5.292 1.00 95.62 204 GLU A O 1
ATOM 1688 N N . TYR A 1 205 ? -11.749 -1.259 5.269 1.00 94.19 205 TYR A N 1
ATOM 1689 C CA . TYR A 1 205 ? -12.204 -0.015 4.649 1.00 94.19 205 TYR A CA 1
ATOM 1690 C C . TYR A 1 205 ? -12.848 -0.280 3.281 1.00 94.19 205 TYR A C 1
ATOM 1692 O O . TYR A 1 205 ? -13.939 0.218 2.991 1.00 94.19 205 TYR A O 1
ATOM 1700 N N . ALA A 1 206 ? -12.211 -1.117 2.455 1.00 92.81 206 ALA A N 1
ATOM 1701 C CA . ALA A 1 206 ? -12.731 -1.494 1.146 1.00 92.81 206 ALA A CA 1
ATOM 1702 C C . ALA A 1 206 ? -14.079 -2.231 1.236 1.00 92.81 206 ALA A C 1
ATOM 1704 O O . ALA A 1 206 ? -14.997 -1.945 0.462 1.00 92.81 206 ALA A O 1
ATOM 1705 N N . ASP A 1 207 ? -14.209 -3.164 2.181 1.00 92.44 207 ASP A N 1
ATOM 1706 C CA . ASP A 1 207 ? -15.442 -3.925 2.392 1.00 92.44 207 ASP A CA 1
ATOM 1707 C C . ASP A 1 207 ? -16.576 -3.046 2.942 1.00 92.44 207 ASP A C 1
ATOM 1709 O O . ASP A 1 207 ? -17.718 -3.181 2.497 1.00 92.44 207 ASP A O 1
ATOM 1713 N N . LYS A 1 208 ? -16.267 -2.109 3.846 1.00 90.00 208 LYS A N 1
ATOM 1714 C CA . LYS A 1 208 ? -17.256 -1.214 4.455 1.00 90.00 208 LYS A CA 1
ATOM 1715 C C . LYS A 1 208 ? -17.731 -0.123 3.496 1.00 90.00 208 LYS A C 1
ATOM 1717 O O . LYS A 1 208 ? -18.931 0.087 3.376 1.00 90.00 208 LYS A O 1
ATOM 1722 N N . TYR A 1 209 ? -16.818 0.557 2.807 1.00 83.56 209 TYR A N 1
ATOM 1723 C CA . TYR A 1 209 ? -17.146 1.811 2.120 1.00 83.56 209 TYR A CA 1
ATOM 1724 C C . TYR A 1 209 ? -17.132 1.723 0.593 1.00 83.56 209 TYR A C 1
ATOM 1726 O O . TYR A 1 209 ? -17.842 2.484 -0.060 1.00 83.56 209 TYR A O 1
ATOM 1734 N N . LEU A 1 210 ? -16.385 0.788 -0.002 1.00 79.75 210 LEU A N 1
ATOM 1735 C CA . LEU A 1 210 ? -16.215 0.747 -1.461 1.00 79.75 210 LEU A CA 1
ATOM 1736 C C . LEU A 1 210 ? -17.103 -0.302 -2.138 1.00 79.75 210 LEU A C 1
ATOM 1738 O O . LEU A 1 210 ? -17.685 -0.027 -3.186 1.00 79.75 210 LEU A O 1
ATOM 1742 N N . LYS A 1 211 ? -17.303 -1.475 -1.522 1.00 65.44 211 LYS A N 1
ATOM 1743 C CA . LYS A 1 211 ? -18.260 -2.473 -2.041 1.00 65.44 211 LYS A CA 1
ATOM 1744 C C . LYS A 1 211 ? -19.718 -2.012 -1.962 1.00 65.44 211 LYS A C 1
ATOM 1746 O O . LYS A 1 211 ? -20.516 -2.393 -2.812 1.00 65.44 211 LYS A O 1
ATOM 1751 N N . GLN A 1 212 ? -20.064 -1.167 -0.989 1.00 50.22 212 GLN A N 1
ATOM 1752 C CA . GLN A 1 212 ? -21.421 -0.619 -0.853 1.00 50.22 212 GLN A CA 1
ATOM 1753 C C . GLN A 1 212 ? -21.747 0.446 -1.916 1.00 50.22 212 GLN A C 1
ATOM 1755 O O . GLN A 1 212 ? -22.916 0.632 -2.247 1.00 50.22 212 GLN A O 1
ATOM 1760 N N . GLY A 1 213 ? -20.735 1.116 -2.482 1.00 45.78 213 GLY A N 1
ATOM 1761 C CA . GLY A 1 213 ? -20.906 2.073 -3.582 1.00 45.78 213 GLY A CA 1
ATOM 1762 C C . GLY A 1 213 ? -21.167 1.399 -4.932 1.00 45.78 213 GLY A C 1
ATOM 1763 O O . GLY A 1 213 ? -22.023 1.848 -5.684 1.00 45.78 213 GLY A O 1
ATOM 1764 N N . ALA A 1 214 ? -20.520 0.260 -5.203 1.00 40.59 214 ALA A N 1
ATOM 1765 C CA . ALA A 1 214 ? -20.676 -0.473 -6.465 1.00 40.59 214 ALA A CA 1
ATOM 1766 C C . ALA A 1 214 ? -22.079 -1.084 -6.67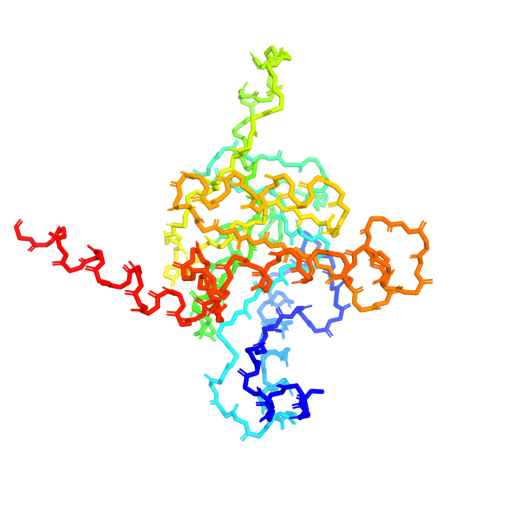6 1.00 40.59 214 ALA A C 1
ATOM 1768 O O . ALA A 1 214 ? -22.470 -1.330 -7.813 1.00 40.59 214 ALA A O 1
ATOM 1769 N N . LEU A 1 215 ? -22.845 -1.309 -5.600 1.00 34.41 215 LEU A N 1
ATOM 1770 C CA . LEU A 1 215 ? -24.241 -1.763 -5.672 1.00 34.41 215 LEU A CA 1
ATOM 1771 C C . LEU A 1 215 ? -25.243 -0.616 -5.896 1.00 34.41 215 LEU A C 1
ATOM 1773 O O . LEU A 1 215 ? -26.382 -0.883 -6.265 1.00 34.41 215 LEU A O 1
ATOM 1777 N N . LYS A 1 216 ? -24.850 0.647 -5.678 1.00 32.56 216 LYS A N 1
ATOM 1778 C CA . LYS A 1 216 ? -25.735 1.807 -5.888 1.00 32.56 216 LYS A CA 1
ATOM 1779 C C . LYS A 1 216 ? -25.752 2.309 -7.332 1.00 32.56 216 LYS A C 1
ATOM 1781 O O . LYS A 1 216 ? -26.755 2.879 -7.736 1.00 32.56 216 LYS A O 1
ATOM 1786 N N . ASP A 1 217 ? -24.709 2.028 -8.110 1.00 36.19 217 ASP A N 1
ATOM 1787 C CA . ASP A 1 217 ? -24.597 2.451 -9.515 1.00 36.19 217 ASP A CA 1
ATOM 1788 C C . ASP A 1 217 ? -25.105 1.386 -10.518 1.00 36.19 217 ASP A C 1
ATOM 1790 O O . ASP A 1 217 ? -24.799 1.450 -11.708 1.00 36.19 217 ASP A O 1
ATOM 1794 N N . GLN A 1 218 ? -25.862 0.381 -10.051 1.00 32.53 218 GLN A N 1
ATOM 1795 C CA . GLN A 1 218 ? -26.436 -0.698 -10.879 1.00 32.53 218 GLN A CA 1
ATOM 1796 C C . GLN A 1 218 ? -27.976 -0.689 -10.964 1.00 32.53 218 GLN A C 1
ATOM 1798 O O . GLN A 1 218 ? -28.567 -1.697 -11.359 1.00 32.53 218 GLN A O 1
ATOM 1803 N N . HIS A 1 219 ? -28.632 0.430 -10.641 1.00 33.44 219 HIS A N 1
ATOM 1804 C CA . HIS A 1 219 ? -30.082 0.597 -10.792 1.00 33.44 219 HIS A CA 1
ATOM 1805 C C . HIS A 1 219 ? -30.449 1.837 -11.602 1.00 33.44 219 HIS A C 1
ATOM 1807 O O . HIS A 1 219 ? -29.904 2.921 -11.302 1.00 33.44 219 HIS A O 1
#

Secondary structure (DSSP, 8-state):
-HHHHHTT---EE--SS---GGG--HHHHHHHHHHHHHHHHHHHT-TT---EE--GGG---BBGGGTB--GGG--SSTT-GGGBHHHHHHHHHHTT--EEEEETT---HHHHHS-------------EEETTEEEEEE-EESSSHHHHHHHHHHHHHT----EE--GGGTTSSSTT-HHHHHHHHHHHHHHHHTTS-----HHHHIIIIIHHHHTTTT-

pLDDT: mean 87.29, std 14.9, range [32.53, 98.31]

Radius of gyration: 18.18 Å; chains: 1; bounding box: 47×46×45 Å